Protein AF-A0A0Q7JTL4-F1 (afdb_monomer)

Nearest PDB structures (foldseek):
  8rxs-assembly1_B  TM=9.355E-01  e=7.775E-17  Legionella pneumophila
  8rxk-assembly1_E  TM=7.496E-01  e=8.642E-19  Legionella pneumophila
  8rxd-assembly1_C  TM=7.342E-01  e=1.829E-18  Legionella pneumophila
  8rxt-assembly1_F  TM=7.432E-01  e=2.500E-18  Legionella pneumophila
  8rxt-assembly1_B  TM=7.487E-01  e=9.288E-18  Legionella pneumophila

Structure (mmCIF, N/CA/C/O backbone):
data_AF-A0A0Q7JTL4-F1
#
_entry.id   AF-A0A0Q7JTL4-F1
#
loop_
_atom_site.group_PDB
_atom_site.id
_atom_site.type_symbol
_atom_site.label_atom_id
_atom_site.label_alt_id
_atom_site.label_comp_id
_atom_site.label_asym_id
_atom_site.label_entity_id
_atom_site.label_seq_id
_atom_site.pdbx_PDB_ins_code
_atom_site.Cartn_x
_atom_site.Cartn_y
_atom_site.Cartn_z
_atom_site.occupancy
_atom_site.B_iso_or_equiv
_atom_site.auth_seq_id
_atom_site.auth_comp_id
_atom_site.auth_asym_id
_atom_site.auth_atom_id
_atom_site.pdbx_PDB_model_num
ATOM 1 N N . MET A 1 1 ? -16.263 -4.116 13.360 1.00 87.75 1 MET A N 1
ATOM 2 C CA . MET A 1 1 ? -16.359 -3.300 12.129 1.00 87.75 1 MET A CA 1
ATOM 3 C C . MET A 1 1 ? -15.315 -3.844 11.186 1.00 87.75 1 MET A C 1
ATOM 5 O O . MET A 1 1 ? -14.193 -4.011 11.635 1.00 87.75 1 MET A O 1
ATOM 9 N N . TYR A 1 2 ? -15.682 -4.143 9.944 1.00 91.69 2 TYR A N 1
ATOM 10 C CA . TYR A 1 2 ? -14.798 -4.809 8.988 1.00 91.69 2 TYR A CA 1
ATOM 11 C C . TYR A 1 2 ? -14.548 -3.907 7.781 1.00 91.69 2 TYR A C 1
ATOM 13 O O . TYR A 1 2 ? -15.492 -3.321 7.248 1.00 91.69 2 TYR A O 1
ATOM 21 N N . GLY A 1 3 ? -13.295 -3.826 7.348 1.00 91.81 3 GLY A N 1
ATOM 22 C CA . GLY A 1 3 ? -12.885 -3.173 6.115 1.00 91.81 3 GLY A CA 1
ATOM 23 C C . GLY A 1 3 ? -11.857 -4.011 5.368 1.00 91.81 3 GLY A C 1
ATOM 24 O O . GLY A 1 3 ? -11.128 -4.808 5.959 1.00 91.81 3 GLY A O 1
ATOM 25 N N . LYS A 1 4 ? -11.803 -3.823 4.050 1.00 93.88 4 LYS A N 1
ATOM 26 C CA . LYS A 1 4 ? -10.869 -4.522 3.169 1.00 93.88 4 LYS A CA 1
ATOM 27 C C . LYS A 1 4 ? -10.273 -3.562 2.153 1.00 93.88 4 LYS A C 1
ATOM 29 O O . LYS A 1 4 ? -11.006 -2.784 1.545 1.00 93.88 4 LYS A O 1
ATOM 34 N N . VAL A 1 5 ? -8.964 -3.662 1.947 1.00 95.25 5 VAL A N 1
ATOM 35 C CA . VAL A 1 5 ? -8.226 -2.934 0.909 1.00 95.25 5 VAL A CA 1
ATOM 36 C C . VAL A 1 5 ? -7.224 -3.854 0.213 1.00 95.25 5 VAL A C 1
ATOM 38 O O . VAL A 1 5 ? -6.845 -4.895 0.749 1.00 95.25 5 VAL A O 1
ATOM 41 N N . MET A 1 6 ? -6.791 -3.472 -0.989 1.00 95.56 6 MET A N 1
ATOM 42 C CA . MET A 1 6 ? -5.792 -4.221 -1.755 1.00 95.56 6 MET A CA 1
ATOM 43 C C . MET A 1 6 ? -4.414 -3.581 -1.611 1.00 95.56 6 MET A C 1
ATOM 45 O O . MET A 1 6 ? -4.275 -2.362 -1.684 1.00 95.56 6 MET A O 1
ATOM 49 N N . SER A 1 7 ? -3.388 -4.409 -1.479 1.00 95.50 7 SER A N 1
ATOM 50 C CA . SER A 1 7 ? -1.976 -4.039 -1.553 1.00 95.50 7 SER A CA 1
ATOM 51 C C . SER A 1 7 ? -1.219 -5.080 -2.381 1.00 95.50 7 SER A C 1
ATOM 53 O O . SER A 1 7 ? -1.825 -5.974 -2.974 1.00 95.50 7 SER A O 1
ATOM 55 N N . ALA A 1 8 ? 0.100 -4.967 -2.470 1.00 94.12 8 ALA A N 1
ATOM 56 C CA . ALA A 1 8 ? 0.944 -5.971 -3.096 1.00 94.12 8 ALA A CA 1
ATOM 57 C C . ALA A 1 8 ? 2.340 -5.979 -2.470 1.00 94.12 8 ALA A C 1
ATOM 59 O O . ALA A 1 8 ? 2.759 -5.021 -1.819 1.00 94.12 8 ALA A O 1
ATOM 60 N N . CYS A 1 9 ? 3.061 -7.068 -2.698 1.00 91.19 9 CYS A N 1
ATOM 61 C CA . CYS A 1 9 ? 4.485 -7.177 -2.418 1.00 91.19 9 CYS A CA 1
ATOM 62 C C . CYS A 1 9 ? 5.218 -7.854 -3.569 1.00 91.19 9 CYS A C 1
ATOM 64 O O . CYS A 1 9 ? 4.610 -8.387 -4.499 1.00 91.19 9 CYS A O 1
ATOM 66 N N . LEU A 1 10 ? 6.543 -7.834 -3.485 1.00 88.38 10 LEU A N 1
ATOM 67 C CA . LEU A 1 10 ? 7.411 -8.548 -4.406 1.00 88.38 10 LEU A CA 1
ATOM 68 C C . LEU A 1 10 ? 7.728 -9.939 -3.875 1.00 88.38 10 LEU A C 1
ATOM 70 O O . LEU A 1 10 ? 8.075 -10.107 -2.708 1.00 88.38 10 LEU A O 1
ATOM 74 N N . GLN A 1 11 ? 7.683 -10.915 -4.769 1.00 84.75 11 GLN A N 1
ATOM 75 C CA . GLN A 1 11 ? 8.288 -12.220 -4.582 1.00 84.75 11 GLN A CA 1
ATOM 76 C C . GLN A 1 11 ? 9.332 -12.414 -5.683 1.00 84.75 11 GLN A C 1
ATOM 78 O O . GLN A 1 11 ? 9.011 -12.696 -6.839 1.00 84.75 11 GLN A O 1
ATOM 83 N N . GLY A 1 12 ? 10.602 -12.196 -5.338 1.00 83.44 12 GLY A N 1
ATOM 84 C CA . GLY A 1 12 ? 11.662 -12.078 -6.337 1.00 83.44 12 GLY A CA 1
ATOM 85 C C . GLY A 1 12 ? 11.410 -10.874 -7.249 1.00 83.44 12 GLY A C 1
ATOM 86 O O . GLY A 1 12 ? 11.454 -9.734 -6.794 1.00 83.44 12 GLY A O 1
ATOM 87 N N . ILE A 1 13 ? 11.137 -11.130 -8.531 1.00 81.50 13 ILE A N 1
ATOM 88 C CA . ILE A 1 13 ? 10.802 -10.094 -9.527 1.00 81.50 13 ILE A CA 1
ATOM 89 C C . ILE A 1 13 ? 9.297 -9.974 -9.797 1.00 81.50 13 ILE A C 1
ATOM 91 O O . ILE A 1 13 ? 8.865 -9.032 -10.466 1.00 81.50 13 ILE A O 1
ATOM 95 N N . GLU A 1 14 ? 8.499 -10.921 -9.303 1.00 86.44 14 GLU A N 1
ATOM 96 C CA . GLU A 1 14 ? 7.061 -10.964 -9.547 1.00 86.44 14 GLU A CA 1
ATOM 97 C C . GLU A 1 14 ? 6.299 -10.179 -8.480 1.00 86.44 14 GLU A C 1
ATOM 99 O O . GLU A 1 14 ? 6.644 -10.195 -7.299 1.00 86.44 14 GLU A O 1
ATOM 104 N N . GLY A 1 15 ? 5.243 -9.481 -8.900 1.00 90.75 15 GLY A N 1
ATOM 105 C CA . GLY A 1 15 ? 4.296 -8.858 -7.984 1.00 90.75 15 GLY A CA 1
ATOM 106 C C . GLY A 1 15 ? 3.238 -9.863 -7.533 1.00 90.75 15 GLY A C 1
ATOM 107 O O . GLY A 1 15 ? 2.675 -10.586 -8.352 1.00 90.75 15 GLY A O 1
ATOM 108 N N . GLN A 1 16 ? 2.930 -9.864 -6.243 1.00 91.75 16 GLN A N 1
ATOM 109 C CA . GLN A 1 16 ? 1.876 -10.661 -5.622 1.00 91.75 16 GLN A CA 1
ATOM 110 C C . GLN A 1 16 ? 0.897 -9.721 -4.924 1.00 91.75 16 GLN A C 1
ATOM 112 O O . GLN A 1 16 ? 1.303 -8.918 -4.084 1.00 91.75 16 GLN A O 1
ATOM 117 N N . THR A 1 17 ? -0.391 -9.790 -5.262 1.00 92.81 17 THR A N 1
ATOM 118 C CA . THR A 1 17 ? -1.410 -8.971 -4.594 1.00 92.81 17 THR A CA 1
ATOM 119 C C . THR A 1 17 ? -1.772 -9.540 -3.235 1.00 92.81 17 THR A C 1
ATOM 121 O O . THR A 1 17 ? -1.997 -10.741 -3.101 1.00 92.81 17 THR A O 1
ATOM 124 N N . ILE A 1 18 ? -1.899 -8.653 -2.260 1.00 94.06 18 ILE A N 1
ATOM 125 C CA . ILE A 1 18 ? -2.221 -8.954 -0.874 1.00 94.06 18 ILE A CA 1
ATOM 126 C C . ILE A 1 18 ? -3.547 -8.286 -0.525 1.00 94.06 18 ILE A C 1
ATOM 128 O O . ILE A 1 18 ? -3.715 -7.083 -0.733 1.00 94.06 18 ILE A O 1
ATOM 132 N N . GLU A 1 19 ? -4.481 -9.046 0.035 1.00 9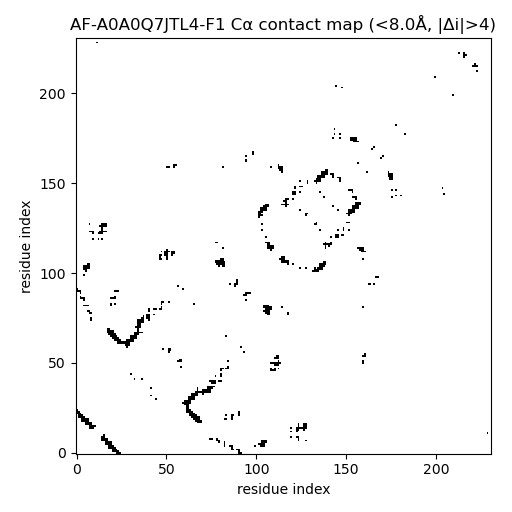4.56 19 GLU A N 1
ATOM 133 C CA . GLU A 1 19 ? -5.658 -8.462 0.674 1.00 94.56 19 GLU A CA 1
ATOM 134 C C . GLU A 1 19 ? -5.295 -8.066 2.106 1.00 94.56 19 GLU A C 1
ATOM 136 O O . GLU A 1 19 ? -4.792 -8.881 2.884 1.00 94.56 19 GLU A O 1
ATOM 141 N N . VAL A 1 20 ? -5.538 -6.801 2.444 1.00 95.19 20 VAL A N 1
ATOM 142 C CA . VAL A 1 20 ? -5.376 -6.270 3.796 1.00 95.19 20 VAL A CA 1
ATOM 143 C C . VAL A 1 20 ? -6.764 -6.095 4.386 1.00 95.19 20 VAL A C 1
ATOM 145 O O . VAL A 1 20 ? -7.522 -5.202 3.998 1.00 95.19 20 VAL A O 1
ATOM 148 N N . GLU A 1 21 ? -7.102 -6.967 5.323 1.00 95.62 21 GLU A N 1
ATOM 149 C CA . GLU A 1 21 ? -8.378 -6.937 6.025 1.00 95.62 21 GLU A CA 1
ATOM 150 C C . GLU A 1 21 ? -8.179 -6.343 7.412 1.00 95.62 21 GLU A C 1
ATOM 152 O O . GLU A 1 21 ? -7.234 -6.696 8.118 1.00 95.62 21 GLU A O 1
ATOM 157 N N . VAL A 1 22 ? -9.079 -5.454 7.813 1.00 96.31 22 VAL A N 1
ATOM 158 C CA . VAL A 1 22 ? -9.052 -4.801 9.117 1.00 96.31 22 VAL A CA 1
ATOM 159 C C . VAL A 1 22 ? -10.365 -5.088 9.825 1.00 96.31 22 VAL A C 1
ATOM 161 O O . VAL A 1 22 ? -11.433 -4.716 9.345 1.00 96.31 22 VAL A O 1
ATOM 164 N N . ASP A 1 23 ? -10.284 -5.731 10.985 1.00 96.38 23 ASP A N 1
ATOM 165 C CA . ASP A 1 23 ? -11.410 -5.903 11.898 1.00 96.38 23 ASP A CA 1
ATOM 166 C C . ASP A 1 23 ? -11.168 -5.116 13.187 1.00 96.38 23 ASP A C 1
ATOM 168 O O . ASP A 1 23 ? -10.144 -5.272 13.855 1.00 96.38 23 ASP A O 1
ATOM 172 N N . ILE A 1 24 ? -12.120 -4.257 13.537 1.00 95.44 24 ILE A N 1
ATOM 173 C CA . ILE A 1 24 ? -12.112 -3.462 14.765 1.00 95.44 24 ILE A CA 1
ATOM 174 C C . ILE A 1 24 ? -13.216 -3.979 15.681 1.00 95.44 24 ILE A C 1
ATOM 176 O O . ILE A 1 24 ? -14.401 -3.957 15.335 1.00 95.44 24 ILE A O 1
ATOM 180 N N . SER A 1 25 ? -12.817 -4.424 16.867 1.00 94.94 25 SER A N 1
ATOM 181 C CA . SER A 1 25 ? -13.677 -5.037 17.877 1.00 94.94 25 SER A CA 1
ATOM 182 C C . SER A 1 25 ? -13.499 -4.334 19.222 1.00 94.94 25 SER A C 1
ATOM 184 O O . SER A 1 25 ? -12.394 -3.924 19.574 1.00 94.94 25 SER A O 1
ATOM 186 N N . SER A 1 26 ? -14.580 -4.215 19.993 1.00 93.00 26 SER A N 1
ATOM 187 C CA . SER A 1 26 ? -14.529 -3.623 21.333 1.00 93.00 26 SER A CA 1
ATOM 188 C C . SER A 1 26 ? -13.583 -4.416 22.237 1.00 93.00 26 SER A C 1
ATOM 190 O O . SER A 1 26 ? -13.716 -5.638 22.355 1.00 93.00 26 SER A O 1
ATOM 192 N N . GLY A 1 27 ? -12.652 -3.739 22.902 1.00 91.19 27 GLY A N 1
ATOM 193 C CA . GLY A 1 27 ? -11.680 -4.379 23.784 1.00 91.19 27 GLY A CA 1
ATOM 194 C C . GLY A 1 27 ? -10.568 -3.426 24.205 1.00 91.19 27 GLY A C 1
ATOM 195 O O . GLY A 1 27 ? -10.606 -2.239 23.894 1.00 91.19 27 GLY A O 1
ATOM 196 N N . LEU A 1 28 ? -9.567 -3.948 24.917 1.00 91.25 28 LEU A N 1
ATOM 197 C CA . LEU A 1 28 ? -8.386 -3.154 25.253 1.00 91.25 28 LEU A CA 1
ATOM 198 C C . LEU A 1 28 ? -7.628 -2.754 23.971 1.00 91.25 28 LEU A C 1
ATOM 200 O O . LEU A 1 28 ? -7.506 -3.591 23.071 1.00 91.25 28 LEU A O 1
ATOM 204 N N . PRO A 1 29 ? -7.088 -1.520 23.895 1.00 91.69 29 PRO A N 1
ATOM 205 C CA . PRO A 1 29 ? -6.339 -1.051 22.735 1.00 91.69 29 PRO A CA 1
ATOM 206 C C . PRO A 1 29 ? -5.157 -1.968 22.412 1.00 91.69 29 PRO A C 1
ATOM 208 O O . PRO A 1 29 ? -4.163 -2.008 23.138 1.00 91.69 29 PRO A O 1
ATOM 211 N N . GLN A 1 30 ? -5.250 -2.687 21.298 1.00 92.62 30 GLN A N 1
ATOM 212 C CA . GLN A 1 30 ? -4.207 -3.593 20.820 1.00 92.62 30 GLN A CA 1
ATOM 213 C C . GLN A 1 30 ? -4.305 -3.728 19.301 1.00 92.62 30 GLN A C 1
ATOM 215 O O . GLN A 1 30 ? -5.408 -3.775 18.762 1.00 92.62 30 GLN A O 1
ATOM 220 N N . ILE A 1 31 ? -3.158 -3.824 18.623 1.00 93.44 31 ILE A N 1
ATOM 221 C CA . ILE A 1 31 ? -3.083 -4.279 17.231 1.00 93.44 31 ILE A CA 1
ATOM 222 C C . ILE A 1 31 ? -2.541 -5.703 17.192 1.00 93.44 31 ILE A C 1
ATOM 224 O O . ILE A 1 31 ? -1.490 -5.981 17.768 1.00 93.44 31 ILE A O 1
ATOM 228 N N . ASN A 1 32 ? -3.232 -6.570 16.457 1.00 93.38 32 ASN A N 1
ATOM 229 C CA . ASN A 1 32 ? -2.768 -7.905 16.109 1.00 93.38 32 ASN A CA 1
ATOM 230 C C . ASN A 1 32 ? -2.572 -7.992 14.594 1.00 93.38 32 ASN A C 1
ATOM 232 O O . ASN A 1 32 ? -3.512 -7.749 13.843 1.00 93.38 32 ASN A O 1
ATOM 236 N N . LEU A 1 33 ? -1.368 -8.361 14.154 1.00 92.56 33 LEU A N 1
ATOM 237 C CA . LEU A 1 33 ? -1.063 -8.634 12.748 1.00 92.56 33 LEU A CA 1
ATOM 238 C C . LEU A 1 33 ? -1.030 -10.145 12.493 1.00 92.56 33 LEU A C 1
ATOM 240 O O . LEU A 1 33 ? -0.336 -10.880 13.197 1.00 92.56 33 LEU A O 1
ATOM 244 N N . VAL A 1 34 ? -1.750 -10.596 11.467 1.00 90.56 34 VAL A N 1
ATOM 245 C CA . VAL A 1 34 ? -1.878 -12.005 11.061 1.00 90.56 34 VAL A CA 1
ATOM 246 C C . VAL A 1 34 ? -1.511 -12.146 9.577 1.00 90.56 34 VAL A C 1
ATOM 248 O O . VAL A 1 34 ? -1.639 -11.191 8.817 1.00 90.56 34 VAL A O 1
ATOM 251 N N . GLY A 1 35 ? -1.026 -13.322 9.158 1.00 85.56 35 GLY A N 1
ATOM 252 C CA . GLY A 1 35 ? -0.662 -13.588 7.755 1.00 85.56 35 GLY A CA 1
ATOM 253 C C . GLY A 1 35 ? 0.843 -13.619 7.466 1.00 85.56 35 GLY A C 1
ATOM 254 O O . GLY A 1 35 ? 1.259 -13.233 6.377 1.00 85.56 35 GLY A O 1
ATOM 255 N N . LEU A 1 36 ? 1.640 -14.070 8.445 1.00 84.75 36 LEU A N 1
ATOM 256 C CA . LEU A 1 36 ? 3.108 -14.183 8.395 1.00 84.75 36 LEU A CA 1
ATOM 257 C C . LEU A 1 36 ? 3.854 -12.871 8.047 1.00 84.75 36 LEU A C 1
ATOM 259 O O . LEU A 1 36 ? 4.680 -12.864 7.131 1.00 84.75 36 LEU A O 1
ATOM 263 N N . PRO A 1 37 ? 3.609 -11.770 8.788 1.00 86.06 37 PRO A N 1
ATOM 264 C CA . PRO A 1 37 ? 4.397 -10.550 8.648 1.00 86.06 37 PRO A CA 1
ATOM 265 C C . PRO A 1 37 ? 5.811 -10.735 9.216 1.00 86.06 37 PRO A C 1
ATOM 267 O O . PRO A 1 37 ? 5.985 -11.343 10.287 1.00 86.06 37 PRO A O 1
ATOM 270 N N . ASP A 1 38 ? 6.795 -10.160 8.529 1.00 89.06 38 ASP A N 1
ATOM 271 C CA . ASP A 1 38 ? 8.162 -10.007 9.025 1.00 89.06 38 ASP A CA 1
ATOM 272 C C . ASP A 1 38 ? 8.255 -8.998 10.195 1.00 89.06 38 ASP A C 1
ATOM 274 O O . ASP A 1 38 ? 7.255 -8.463 10.691 1.00 89.06 38 ASP A O 1
ATOM 278 N N . SER A 1 39 ? 9.470 -8.759 10.696 1.00 86.75 39 SER A N 1
ATOM 279 C CA . SER A 1 39 ? 9.698 -7.783 11.768 1.00 86.75 39 SER A CA 1
ATOM 280 C C . SER A 1 39 ? 9.428 -6.347 11.322 1.00 86.75 39 SER A C 1
ATOM 282 O O . SER A 1 39 ? 8.878 -5.577 12.107 1.00 86.75 39 SER A O 1
ATOM 284 N N . ALA A 1 40 ? 9.749 -5.996 10.073 1.00 85.75 40 ALA A N 1
ATOM 285 C CA . ALA A 1 40 ? 9.553 -4.649 9.554 1.00 85.75 40 ALA A CA 1
ATOM 286 C C . ALA A 1 40 ? 8.066 -4.267 9.567 1.00 85.75 40 ALA A C 1
ATOM 288 O O . ALA A 1 40 ? 7.713 -3.202 10.072 1.00 85.75 40 ALA A O 1
ATOM 289 N N . ILE A 1 41 ? 7.172 -5.151 9.118 1.00 87.38 41 ILE A N 1
ATOM 290 C CA . ILE A 1 41 ? 5.717 -4.937 9.150 1.00 87.38 41 ILE A CA 1
ATOM 291 C C . ILE A 1 41 ? 5.207 -4.835 10.592 1.00 87.38 41 ILE A C 1
ATOM 293 O O . ILE A 1 41 ? 4.350 -4.005 10.895 1.00 87.38 41 ILE A O 1
ATOM 297 N N . ARG A 1 42 ? 5.749 -5.634 11.521 1.00 87.56 42 ARG A N 1
ATOM 298 C CA . ARG A 1 42 ? 5.370 -5.540 12.943 1.00 87.56 42 ARG A CA 1
ATOM 299 C C . ARG A 1 42 ? 5.758 -4.199 13.557 1.00 87.56 42 ARG A C 1
ATOM 301 O O . ARG A 1 42 ? 4.960 -3.616 14.284 1.00 87.56 42 ARG A O 1
ATOM 308 N N . GLU A 1 43 ? 6.942 -3.689 13.240 1.00 85.62 43 GLU A N 1
ATOM 309 C CA . GLU A 1 43 ? 7.398 -2.363 13.677 1.00 85.62 43 GLU A CA 1
ATOM 310 C C . GLU A 1 43 ? 6.609 -1.230 13.005 1.00 85.62 43 GLU A C 1
ATOM 312 O O . GLU A 1 43 ? 6.399 -0.164 13.591 1.00 85.62 43 GLU A O 1
ATOM 317 N N . SER A 1 44 ? 6.101 -1.481 11.798 1.00 87.19 44 SER A N 1
ATOM 318 C CA . SER A 1 44 ? 5.297 -0.528 11.031 1.00 87.19 44 SER A CA 1
ATOM 319 C C . SER A 1 44 ? 3.997 -0.139 11.731 1.00 87.19 44 SER A C 1
ATOM 321 O O . SER A 1 44 ? 3.479 0.946 11.490 1.00 87.19 44 SER A O 1
ATOM 323 N N . VAL A 1 45 ? 3.492 -0.959 12.657 1.00 89.69 45 VAL A N 1
ATOM 324 C CA . VAL A 1 45 ? 2.292 -0.657 13.453 1.00 89.69 45 VAL A CA 1
ATOM 325 C C . VAL A 1 45 ? 2.410 0.676 14.184 1.00 89.69 45 VAL A C 1
ATOM 327 O O . VAL A 1 45 ? 1.478 1.483 14.161 1.00 89.69 45 VAL A O 1
ATOM 330 N N . GLU A 1 46 ? 3.558 0.937 14.806 1.00 90.44 46 GLU A N 1
ATOM 331 C CA . GLU A 1 46 ? 3.775 2.192 15.526 1.00 90.44 46 GLU A CA 1
ATOM 332 C C . GLU A 1 46 ? 3.944 3.373 14.561 1.00 90.44 46 GLU A C 1
ATOM 334 O O . GLU A 1 46 ? 3.501 4.487 14.865 1.00 90.44 46 GLU A O 1
ATOM 339 N N . ARG A 1 47 ? 4.478 3.133 13.352 1.00 92.62 47 ARG A N 1
ATOM 340 C CA . ARG A 1 47 ? 4.520 4.148 12.288 1.00 92.62 47 ARG A CA 1
ATOM 341 C C . ARG A 1 47 ? 3.134 4.499 11.767 1.00 92.62 47 ARG A C 1
ATOM 343 O O . ARG A 1 47 ? 2.801 5.680 11.676 1.00 92.62 47 ARG A O 1
ATOM 350 N N . VAL A 1 48 ? 2.295 3.502 11.507 1.00 95.06 48 VAL A N 1
ATOM 351 C CA . VAL A 1 48 ? 0.898 3.686 11.092 1.00 95.06 48 VAL A CA 1
ATOM 352 C C . VAL A 1 48 ? 0.106 4.420 12.174 1.00 95.06 48 VAL A C 1
ATOM 354 O O . VAL A 1 48 ? -0.593 5.390 11.892 1.00 95.06 48 VAL A O 1
ATOM 357 N N . ARG A 1 49 ? 0.256 4.025 13.443 1.00 95.00 49 ARG A N 1
ATOM 358 C CA . ARG A 1 49 ? -0.404 4.707 14.563 1.00 95.00 49 ARG A CA 1
ATOM 359 C C . ARG A 1 49 ? 0.000 6.180 14.647 1.00 95.00 49 ARG A C 1
ATOM 361 O O . ARG A 1 49 ? -0.862 7.041 14.828 1.00 95.00 49 ARG A O 1
ATOM 368 N N . SER A 1 50 ? 1.298 6.460 14.543 1.00 95.31 50 SER A N 1
ATOM 369 C CA . SER A 1 50 ? 1.842 7.816 14.659 1.00 95.31 50 SER A CA 1
ATOM 370 C C . SER A 1 50 ? 1.446 8.694 13.474 1.00 95.31 50 SER A C 1
ATOM 372 O O . SER A 1 50 ? 0.972 9.806 13.685 1.00 95.31 50 SER A O 1
ATOM 374 N N . SER A 1 51 ? 1.548 8.174 12.249 1.00 95.69 51 SER A N 1
ATOM 375 C CA . SER A 1 51 ? 1.158 8.886 11.025 1.00 95.69 51 SER A CA 1
ATOM 376 C C . SER A 1 51 ? -0.322 9.254 11.015 1.00 95.69 51 SER A C 1
ATOM 378 O O . SER A 1 51 ? -0.647 10.416 10.794 1.00 95.69 51 SER A O 1
ATOM 380 N N . ILE A 1 52 ? -1.225 8.323 11.352 1.00 95.81 52 ILE A N 1
ATOM 381 C CA . ILE A 1 52 ? -2.668 8.601 11.461 1.00 95.81 52 ILE A CA 1
ATOM 382 C C . ILE A 1 52 ? -2.916 9.789 12.400 1.00 95.81 52 ILE A C 1
ATOM 384 O O . ILE A 1 52 ? -3.605 10.743 12.030 1.00 95.81 52 ILE A O 1
ATOM 388 N N . LYS A 1 53 ? -2.318 9.765 13.598 1.00 95.62 53 LYS A N 1
ATOM 389 C CA . LYS A 1 53 ? -2.477 10.842 14.586 1.00 95.62 53 LYS A CA 1
ATOM 390 C C . LYS A 1 53 ? -1.886 12.167 14.102 1.00 95.62 53 LYS A C 1
ATOM 392 O O . LYS A 1 53 ? -2.543 13.198 14.219 1.00 95.62 53 LYS A O 1
ATOM 397 N N . ASN A 1 54 ? -0.678 12.144 13.545 1.00 95.94 54 ASN A N 1
ATOM 398 C CA . ASN A 1 54 ? 0.042 13.347 13.124 1.00 95.94 54 ASN A CA 1
ATOM 399 C C . ASN A 1 54 ? -0.575 14.004 11.884 1.00 95.94 54 ASN A C 1
ATOM 401 O O . ASN A 1 54 ? -0.560 15.226 11.766 1.00 95.94 54 ASN A O 1
ATOM 405 N N . CYS A 1 55 ? -1.225 13.226 11.019 1.00 93.88 55 CYS A N 1
ATOM 406 C CA . CYS A 1 55 ? -2.041 13.753 9.928 1.00 93.88 55 CYS A CA 1
ATOM 407 C C . CYS A 1 55 ? -3.391 14.299 10.407 1.00 93.88 55 CYS A C 1
ATOM 409 O O . CYS A 1 55 ? -4.154 14.825 9.599 1.00 93.88 55 CYS A O 1
ATOM 411 N N . GLY A 1 56 ? -3.704 14.202 11.703 1.00 92.50 56 GLY A N 1
ATOM 412 C CA . GLY A 1 56 ? -4.920 14.709 12.332 1.00 92.50 56 GLY A CA 1
ATOM 413 C C . GLY A 1 56 ? -6.153 13.837 12.098 1.00 92.50 56 GLY A C 1
ATOM 414 O O . GLY A 1 56 ? -7.256 14.379 12.039 1.00 92.50 56 GLY A O 1
ATOM 415 N N . TYR A 1 57 ? -5.970 12.534 11.891 1.00 95.31 57 TYR A N 1
ATOM 416 C CA . TYR A 1 57 ? -7.038 11.542 11.992 1.00 95.31 57 TYR A CA 1
ATOM 417 C C . TYR A 1 57 ? -7.101 10.977 13.413 1.00 95.31 57 TYR A C 1
ATOM 419 O O . TYR A 1 57 ? -6.163 11.095 14.205 1.00 95.31 57 TYR A O 1
ATOM 427 N N . THR A 1 58 ? -8.207 10.318 13.735 1.00 94.12 58 THR A N 1
ATOM 428 C CA . THR A 1 58 ? -8.387 9.645 15.021 1.00 94.12 58 THR A CA 1
ATOM 429 C C . THR A 1 58 ? -7.963 8.189 14.908 1.00 94.12 58 THR A C 1
ATOM 431 O O . THR A 1 58 ? -8.537 7.417 14.146 1.00 94.12 58 THR A O 1
ATOM 434 N N . PHE A 1 59 ? -6.967 7.784 15.689 1.00 94.50 59 PHE A N 1
ATOM 435 C CA . PHE A 1 59 ? -6.616 6.372 15.801 1.00 94.50 59 PHE A CA 1
ATOM 436 C C . PHE A 1 59 ? -7.559 5.680 16.806 1.00 94.50 59 PHE A C 1
ATOM 438 O O . PHE A 1 59 ? -7.638 6.151 17.945 1.00 94.50 59 PHE A O 1
ATOM 445 N N . PRO A 1 60 ? -8.259 4.590 16.437 1.00 93.06 60 PRO A N 1
ATOM 446 C CA . PRO A 1 60 ? -9.244 3.952 17.310 1.00 93.06 60 PRO A CA 1
ATOM 447 C C . PRO A 1 60 ? -8.592 3.325 18.551 1.00 93.06 60 PRO A C 1
ATOM 449 O O . PRO A 1 60 ? -7.524 2.715 18.481 1.00 93.06 60 PRO A O 1
ATOM 452 N N . MET A 1 61 ? -9.255 3.468 19.700 1.00 92.50 61 MET A N 1
ATOM 453 C CA . MET A 1 61 ? -8.816 2.929 20.996 1.00 92.50 61 MET A CA 1
ATOM 454 C C . MET A 1 61 ? -9.490 1.581 21.294 1.00 92.50 61 MET A C 1
ATOM 456 O O . MET A 1 61 ? -9.929 1.330 22.410 1.00 92.50 61 MET A O 1
ATOM 460 N N . ASP A 1 62 ? -9.557 0.730 20.276 1.00 93.94 62 ASP A N 1
ATOM 461 C CA . ASP A 1 62 ? -10.205 -0.582 20.290 1.00 93.94 62 ASP A CA 1
ATOM 462 C C . ASP A 1 62 ? -9.194 -1.689 19.958 1.00 93.94 62 ASP A C 1
ATOM 464 O O . ASP A 1 62 ? -8.025 -1.427 19.646 1.00 93.94 62 ASP A O 1
ATOM 468 N N . ARG A 1 63 ? -9.641 -2.947 20.000 1.00 94.88 63 ARG A N 1
ATOM 469 C CA . ARG A 1 63 ? -8.842 -4.077 19.527 1.00 94.88 63 ARG A CA 1
ATOM 470 C C . ARG A 1 63 ? -8.950 -4.179 18.008 1.00 94.88 63 ARG A C 1
ATOM 472 O O . ARG A 1 63 ? -10.022 -4.466 17.474 1.00 94.88 63 ARG A O 1
ATOM 479 N N . ILE A 1 64 ? -7.825 -4.005 17.328 1.00 96.38 64 ILE A N 1
ATOM 480 C CA . ILE A 1 64 ? -7.705 -4.015 15.870 1.00 96.38 64 ILE A CA 1
ATOM 481 C C . ILE A 1 64 ? -6.972 -5.291 15.450 1.00 96.38 64 ILE A C 1
ATOM 483 O O . ILE A 1 64 ? -5.880 -5.583 15.940 1.00 96.38 64 ILE A O 1
ATOM 487 N N . THR A 1 65 ? -7.548 -6.041 14.521 1.00 95.69 65 THR A N 1
ATOM 488 C CA . THR A 1 65 ? -6.897 -7.182 13.873 1.00 95.69 65 THR A CA 1
ATOM 489 C C . THR A 1 65 ? -6.679 -6.846 12.410 1.00 95.69 65 THR A C 1
ATOM 491 O O . THR A 1 65 ? -7.625 -6.488 11.717 1.00 95.69 65 THR A O 1
ATOM 494 N N . VAL A 1 66 ? -5.438 -6.956 11.953 1.00 95.94 66 VAL A N 1
ATOM 495 C CA . VAL A 1 66 ? -5.047 -6.739 10.563 1.00 95.94 66 VAL A CA 1
ATOM 496 C C . VAL A 1 66 ? -4.572 -8.070 9.995 1.00 95.94 66 VAL A C 1
ATOM 498 O O . VAL A 1 66 ? -3.584 -8.634 10.469 1.00 95.94 66 VAL A O 1
ATOM 501 N N . ASN A 1 67 ? -5.286 -8.588 9.003 1.00 95.31 67 ASN A N 1
ATOM 502 C CA . ASN A 1 67 ? -4.958 -9.836 8.324 1.00 95.31 67 ASN A CA 1
ATOM 503 C C . ASN A 1 67 ? -4.381 -9.544 6.933 1.00 95.31 67 ASN A C 1
ATOM 505 O O . ASN A 1 67 ? -4.971 -8.787 6.167 1.00 95.31 67 ASN A O 1
ATOM 509 N N . LEU A 1 68 ? -3.231 -10.145 6.622 1.00 93.69 68 LEU A N 1
ATOM 510 C CA . LEU A 1 68 ? -2.547 -10.037 5.333 1.00 93.69 68 LEU A CA 1
ATOM 511 C C . LEU A 1 68 ? -2.685 -11.362 4.567 1.00 93.69 68 LEU A C 1
ATOM 513 O O . LEU A 1 68 ? -1.910 -12.301 4.782 1.00 93.69 68 LEU A O 1
ATOM 517 N N . ALA A 1 69 ? -3.665 -11.449 3.670 1.00 91.12 69 ALA A N 1
ATOM 518 C CA . ALA A 1 69 ? -3.930 -12.645 2.869 1.00 91.12 69 ALA A CA 1
ATOM 519 C C . ALA A 1 69 ? -3.249 -12.561 1.488 1.00 91.12 69 ALA A C 1
ATOM 521 O O . ALA A 1 69 ? -3.201 -11.477 0.911 1.00 91.12 69 ALA A O 1
ATOM 522 N N . PRO A 1 70 ? -2.722 -13.672 0.939 1.00 88.31 70 PRO A N 1
ATOM 523 C CA . PRO A 1 70 ? -2.889 -15.060 1.390 1.00 88.31 70 PRO A CA 1
ATOM 524 C C . PRO A 1 70 ? -1.817 -15.487 2.412 1.00 88.31 70 PRO A C 1
ATOM 526 O O . PRO A 1 70 ? -0.661 -15.108 2.288 1.00 88.31 70 PRO A O 1
ATOM 529 N N . ALA A 1 71 ? -2.181 -16.221 3.469 1.00 79.38 71 ALA A N 1
ATOM 530 C CA . ALA A 1 71 ? -1.323 -16.442 4.651 1.00 79.38 71 ALA A CA 1
ATOM 531 C C . ALA A 1 71 ? -0.099 -17.361 4.437 1.00 79.38 71 ALA A C 1
ATOM 533 O O . ALA A 1 71 ? 0.737 -17.469 5.330 1.00 79.38 71 ALA A O 1
ATOM 534 N N . ASP A 1 72 ? -0.003 -18.025 3.290 1.00 78.75 72 ASP A N 1
ATOM 535 C CA . ASP A 1 72 ? 1.090 -18.907 2.868 1.00 78.75 72 ASP A CA 1
ATOM 536 C C . ASP A 1 72 ? 2.313 -18.143 2.340 1.00 78.75 72 ASP A C 1
ATOM 538 O O . ASP A 1 72 ? 3.436 -18.647 2.396 1.00 78.75 72 ASP A O 1
ATOM 542 N N . LEU A 1 73 ? 2.113 -16.906 1.887 1.00 78.56 73 LEU A N 1
ATOM 543 C CA . LEU A 1 73 ? 3.188 -16.027 1.450 1.00 78.56 73 LEU A CA 1
ATOM 544 C C . LEU A 1 73 ? 3.765 -15.242 2.635 1.00 78.56 73 LEU A C 1
ATOM 546 O O . LEU A 1 73 ? 3.020 -14.614 3.392 1.00 78.56 73 LEU A O 1
ATOM 550 N N . ARG A 1 74 ? 5.096 -15.217 2.764 1.00 77.62 74 ARG A N 1
ATOM 551 C CA . ARG A 1 74 ? 5.787 -14.274 3.654 1.00 77.62 74 ARG A CA 1
ATOM 552 C C . ARG A 1 74 ? 5.701 -12.866 3.076 1.00 77.62 74 ARG A C 1
ATOM 554 O O . ARG A 1 74 ? 6.002 -12.670 1.903 1.00 77.62 74 ARG A O 1
ATOM 561 N N . LYS A 1 75 ? 5.277 -11.901 3.896 1.00 83.50 75 LYS A N 1
ATOM 562 C CA . LYS A 1 75 ? 5.236 -10.484 3.509 1.00 83.50 75 LYS A CA 1
ATOM 563 C C . LYS A 1 75 ? 6.450 -9.820 4.124 1.00 83.50 75 LYS A C 1
ATOM 565 O O . LYS A 1 75 ? 6.599 -9.841 5.346 1.00 83.50 75 LYS A O 1
ATOM 570 N N . GLU A 1 76 ? 7.290 -9.265 3.266 1.00 78.56 76 GLU A N 1
ATOM 571 C CA . GLU A 1 76 ? 8.530 -8.608 3.656 1.00 78.56 76 GLU A CA 1
ATOM 572 C C . GLU A 1 76 ? 8.488 -7.123 3.293 1.00 78.56 76 GLU A C 1
ATOM 574 O O . GLU A 1 76 ? 7.949 -6.740 2.250 1.00 78.56 76 GLU A O 1
ATOM 579 N N . GLY A 1 77 ? 9.080 -6.295 4.154 1.00 77.25 77 GLY A N 1
ATOM 580 C CA . GLY A 1 77 ? 9.245 -4.861 3.925 1.00 77.25 77 GLY A CA 1
ATOM 581 C C . GLY A 1 77 ? 8.100 -3.974 4.425 1.00 77.25 77 GLY A C 1
ATOM 582 O O . GLY A 1 77 ? 7.141 -4.409 5.049 1.00 77.25 77 GLY A O 1
ATOM 583 N N . SER A 1 78 ? 8.228 -2.675 4.166 1.00 76.00 78 SER A N 1
ATOM 584 C CA . SER A 1 78 ? 7.384 -1.593 4.701 1.00 76.00 78 SER A CA 1
ATOM 585 C C . SER A 1 78 ? 6.314 -1.088 3.721 1.00 76.00 78 SER A C 1
ATOM 587 O O . SER A 1 78 ? 5.681 -0.061 3.955 1.00 76.00 78 SER A O 1
ATOM 589 N N . SER A 1 79 ? 6.085 -1.788 2.606 1.00 84.56 79 SER A N 1
ATOM 590 C CA . SER A 1 79 ? 5.171 -1.341 1.540 1.00 84.56 79 SER A CA 1
ATOM 591 C C . SER A 1 79 ? 3.689 -1.352 1.921 1.00 84.56 79 SER A C 1
ATOM 593 O O . SER A 1 79 ? 2.861 -0.830 1.170 1.00 84.56 79 SER A O 1
ATOM 595 N N . PHE A 1 80 ? 3.358 -1.948 3.068 1.00 91.88 80 PHE A N 1
ATOM 596 C CA . PHE A 1 80 ? 1.994 -2.133 3.553 1.00 91.88 80 PHE A CA 1
ATOM 597 C C . PHE A 1 80 ? 1.502 -1.000 4.452 1.00 91.88 80 PHE A C 1
ATOM 599 O O . PHE A 1 80 ? 0.308 -0.963 4.743 1.00 91.88 80 PHE A O 1
ATOM 606 N N . ASP A 1 81 ? 2.373 -0.086 4.891 1.00 94.62 81 ASP A N 1
ATOM 607 C CA . ASP A 1 81 ? 2.017 0.955 5.861 1.00 94.62 81 ASP A CA 1
ATOM 608 C C . ASP A 1 81 ? 0.803 1.762 5.385 1.00 94.62 81 ASP A C 1
ATOM 610 O O . ASP A 1 81 ? -0.166 1.929 6.131 1.00 94.62 81 ASP A O 1
ATOM 614 N N . LEU A 1 82 ? 0.819 2.197 4.119 1.00 95.31 82 LEU A N 1
ATOM 615 C CA . LEU A 1 82 ? -0.292 2.928 3.516 1.00 95.31 82 LEU A CA 1
ATOM 616 C C . LEU A 1 82 ? -1.582 2.098 3.503 1.00 95.31 82 LEU A C 1
ATOM 618 O O . LEU A 1 82 ? -2.637 2.593 3.897 1.00 95.31 82 LEU A O 1
ATOM 622 N N . ALA A 1 83 ? -1.510 0.838 3.072 1.00 95.38 83 ALA A N 1
ATOM 623 C CA . ALA A 1 83 ? -2.677 -0.035 2.991 1.00 95.38 83 ALA A CA 1
ATOM 624 C C . ALA A 1 83 ? -3.287 -0.293 4.378 1.00 95.38 83 ALA A C 1
ATOM 626 O O . ALA A 1 83 ? -4.501 -0.210 4.545 1.00 95.38 83 ALA A O 1
ATOM 627 N N . ILE A 1 84 ? -2.458 -0.534 5.396 1.00 95.62 84 ILE A N 1
ATOM 628 C CA . ILE A 1 84 ? -2.920 -0.727 6.776 1.00 95.62 84 ILE A CA 1
ATOM 629 C C . ILE A 1 84 ? -3.572 0.558 7.301 1.00 95.62 84 ILE A C 1
ATOM 631 O O . ILE A 1 84 ? -4.663 0.502 7.873 1.00 95.62 84 ILE A O 1
ATOM 635 N N . ALA A 1 85 ? -2.944 1.718 7.083 1.00 95.75 85 ALA A N 1
ATOM 636 C CA . ALA A 1 85 ? -3.492 2.999 7.515 1.00 95.75 85 ALA A CA 1
ATOM 637 C C . ALA A 1 85 ? -4.860 3.273 6.875 1.00 95.75 85 ALA A C 1
ATOM 639 O O . ALA A 1 85 ? -5.824 3.573 7.581 1.00 95.75 85 ALA A O 1
ATOM 640 N N . ILE A 1 86 ? -4.972 3.100 5.557 1.00 94.94 86 ILE A N 1
ATOM 641 C CA . ILE A 1 86 ? -6.226 3.303 4.826 1.00 94.94 86 ILE A CA 1
ATOM 642 C C . ILE A 1 86 ? -7.283 2.275 5.227 1.00 94.94 86 ILE A C 1
ATOM 644 O O . ILE A 1 86 ? -8.437 2.647 5.426 1.00 94.94 86 ILE A O 1
ATOM 648 N N . GLY A 1 87 ? -6.902 1.015 5.448 1.00 95.25 87 GLY A N 1
ATOM 649 C CA . GLY A 1 87 ? -7.801 -0.008 5.977 1.00 95.25 87 GLY A CA 1
ATOM 650 C C . GLY A 1 87 ? -8.419 0.401 7.319 1.00 95.25 87 GLY A C 1
ATOM 651 O O . GLY A 1 87 ? -9.632 0.289 7.498 1.00 95.25 87 GLY A O 1
ATOM 652 N N . ILE A 1 88 ? -7.625 0.959 8.240 1.00 95.50 88 ILE A N 1
ATOM 653 C CA . ILE A 1 88 ? -8.118 1.480 9.528 1.00 95.50 88 ILE A CA 1
ATOM 654 C C . ILE A 1 88 ? -9.038 2.693 9.322 1.00 95.50 88 ILE A C 1
ATOM 656 O O . ILE A 1 88 ? -10.114 2.765 9.923 1.00 95.50 88 ILE A O 1
ATOM 660 N N . LEU A 1 89 ? -8.646 3.648 8.474 1.00 94.50 89 LEU A N 1
ATOM 661 C CA . LEU A 1 89 ? -9.420 4.872 8.234 1.00 94.50 89 LEU A CA 1
ATOM 662 C C . LEU A 1 89 ? -10.771 4.592 7.560 1.00 94.50 89 LEU A C 1
ATOM 664 O O . LEU A 1 89 ? -11.777 5.186 7.945 1.00 94.50 89 LEU A O 1
ATOM 668 N N . ILE A 1 90 ? -10.818 3.647 6.618 1.00 93.25 90 IL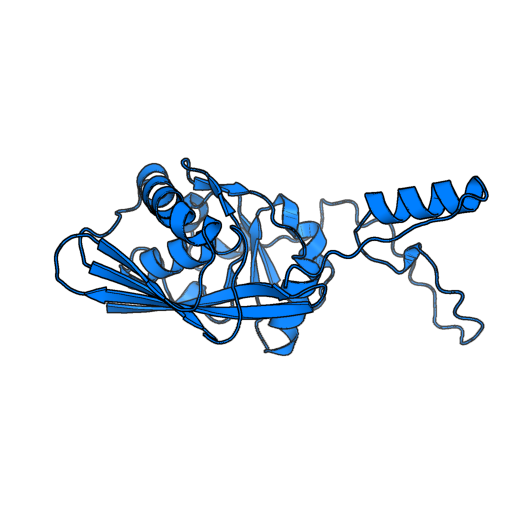E A N 1
ATOM 669 C CA . ILE A 1 90 ? -12.061 3.185 5.988 1.00 93.25 90 ILE A CA 1
ATOM 670 C C . ILE A 1 90 ? -12.938 2.460 7.011 1.00 93.25 90 ILE A C 1
ATOM 672 O O . ILE A 1 90 ? -14.123 2.761 7.131 1.00 93.25 90 ILE A O 1
ATOM 676 N N . THR A 1 91 ? -12.360 1.548 7.800 1.00 94.38 91 THR A N 1
ATOM 677 C CA . THR A 1 91 ? -13.120 0.764 8.794 1.00 94.38 91 THR A CA 1
ATOM 678 C C . THR A 1 91 ? -13.716 1.643 9.897 1.00 94.38 91 THR A C 1
ATOM 680 O O . THR A 1 91 ? -14.785 1.340 10.421 1.00 94.38 91 THR A O 1
ATOM 683 N N . THR A 1 92 ? -13.050 2.753 10.234 1.00 93.62 92 THR A N 1
ATOM 684 C CA . THR A 1 92 ? -13.546 3.762 11.188 1.00 93.62 92 THR A CA 1
ATOM 685 C C . THR A 1 92 ? -14.447 4.826 10.551 1.00 93.62 92 THR A C 1
ATOM 687 O O . THR A 1 92 ? -14.929 5.708 11.259 1.00 93.62 92 THR A O 1
ATOM 690 N N . GLY A 1 93 ? -14.686 4.768 9.236 1.00 90.50 93 GLY A N 1
ATOM 691 C CA . GLY A 1 93 ? -15.540 5.713 8.511 1.00 90.50 93 GLY A CA 1
ATOM 692 C C . GLY A 1 93 ? -14.952 7.119 8.349 1.00 90.50 93 GLY A C 1
ATOM 693 O O . GLY A 1 93 ? -15.681 8.048 8.015 1.00 90.50 93 GLY A O 1
ATOM 694 N N . GLN A 1 94 ? -13.649 7.298 8.583 1.00 91.44 94 GLN A N 1
ATOM 695 C CA . GLN A 1 94 ? -12.961 8.583 8.407 1.00 91.44 94 GLN A CA 1
ATOM 696 C C . GLN A 1 94 ? -12.620 8.879 6.944 1.00 91.44 94 GLN A C 1
ATOM 698 O O . GLN A 1 94 ? -12.363 10.027 6.592 1.00 91.44 94 GLN A O 1
ATOM 703 N N . VAL A 1 95 ? -12.607 7.842 6.106 1.00 88.44 95 VAL A N 1
ATOM 704 C CA . VAL A 1 95 ? -12.303 7.901 4.675 1.00 88.44 95 VAL A CA 1
ATOM 705 C C . VAL A 1 95 ? -13.371 7.090 3.917 1.00 88.44 95 VAL A C 1
ATOM 707 O O . VAL A 1 95 ? -13.715 5.990 4.358 1.00 88.44 95 VAL A O 1
ATOM 710 N N . PRO A 1 96 ? -13.933 7.602 2.803 1.00 82.94 96 PRO A N 1
ATOM 711 C CA . PRO A 1 96 ? -15.059 6.961 2.121 1.00 82.94 96 PRO A CA 1
ATOM 712 C C . PRO A 1 96 ? -14.637 5.690 1.373 1.00 82.94 96 PRO A C 1
ATOM 714 O O . PRO A 1 96 ? -13.874 5.764 0.415 1.00 82.94 96 PRO A O 1
ATOM 717 N N . MET A 1 97 ? -15.187 4.532 1.750 1.00 80.00 97 MET A N 1
ATOM 718 C CA . MET A 1 97 ? -14.858 3.229 1.145 1.00 80.00 97 MET A CA 1
ATOM 719 C C . MET A 1 97 ? -15.066 3.192 -0.377 1.00 80.00 97 MET A C 1
ATOM 721 O O . MET A 1 97 ? -14.208 2.698 -1.108 1.00 80.00 97 MET A O 1
ATOM 725 N N . ASP A 1 98 ? -16.177 3.756 -0.857 1.00 79.50 98 ASP A N 1
ATOM 726 C CA . ASP A 1 98 ? -16.588 3.684 -2.266 1.00 79.50 98 ASP A CA 1
ATOM 727 C C . ASP A 1 98 ? -15.580 4.338 -3.219 1.00 79.50 98 ASP A C 1
ATOM 729 O O . ASP A 1 98 ? -15.438 3.927 -4.369 1.00 79.50 98 ASP A O 1
ATOM 733 N N . SER A 1 99 ? -14.833 5.333 -2.729 1.00 75.44 99 SER A N 1
ATOM 734 C CA . SER A 1 99 ? -13.807 6.037 -3.506 1.00 75.44 99 SER A CA 1
ATOM 735 C C . SER A 1 99 ? -12.580 5.180 -3.823 1.00 75.44 99 SER A C 1
ATOM 737 O O . SER A 1 99 ? -11.809 5.534 -4.716 1.00 75.44 99 SER A O 1
ATOM 739 N N . PHE A 1 100 ? -12.395 4.074 -3.102 1.00 81.44 100 PHE A N 1
ATOM 740 C CA . PHE A 1 100 ? -11.192 3.243 -3.160 1.00 81.44 100 PHE A CA 1
ATOM 741 C C . PHE A 1 100 ? -11.469 1.812 -3.620 1.00 81.44 100 PHE A C 1
ATOM 743 O O . PHE A 1 100 ? -10.573 0.963 -3.613 1.00 81.44 100 PHE A O 1
ATOM 750 N N . LEU A 1 101 ? -12.693 1.540 -4.078 1.00 80.56 101 LEU A N 1
ATOM 751 C CA . LEU A 1 101 ? -13.009 0.294 -4.764 1.00 80.56 101 LEU A CA 1
ATOM 752 C C . LEU A 1 101 ? -12.071 0.121 -5.969 1.00 80.56 101 LEU A C 1
ATOM 754 O O . LEU A 1 101 ? -11.803 1.065 -6.710 1.00 80.56 101 LEU A O 1
ATOM 758 N N . HIS A 1 102 ? -11.541 -1.090 -6.148 1.00 88.00 102 HIS A N 1
ATOM 759 C CA . HIS A 1 102 ? -10.578 -1.415 -7.211 1.00 88.00 102 HIS A CA 1
ATOM 760 C C . HIS A 1 102 ? -9.298 -0.557 -7.211 1.00 88.00 102 HIS A C 1
ATOM 762 O O . HIS A 1 102 ? -8.723 -0.314 -8.276 1.00 88.00 102 HIS A O 1
ATOM 768 N N . THR A 1 103 ? -8.847 -0.129 -6.026 1.00 93.56 103 THR A N 1
ATOM 769 C CA . THR A 1 103 ? -7.587 0.601 -5.831 1.00 93.56 103 THR A CA 1
ATOM 770 C C . THR A 1 103 ? -6.558 -0.262 -5.101 1.00 93.56 103 THR A C 1
ATOM 772 O O . THR A 1 103 ? -6.854 -0.837 -4.054 1.00 93.56 103 THR A O 1
ATOM 775 N N . LEU A 1 104 ? -5.345 -0.335 -5.647 1.00 95.44 104 LEU A N 1
ATOM 776 C CA . LEU A 1 104 ? -4.169 -0.902 -4.989 1.00 95.44 104 LEU A CA 1
ATOM 777 C C . LEU A 1 104 ? -3.454 0.183 -4.179 1.00 95.44 104 LEU A C 1
ATOM 779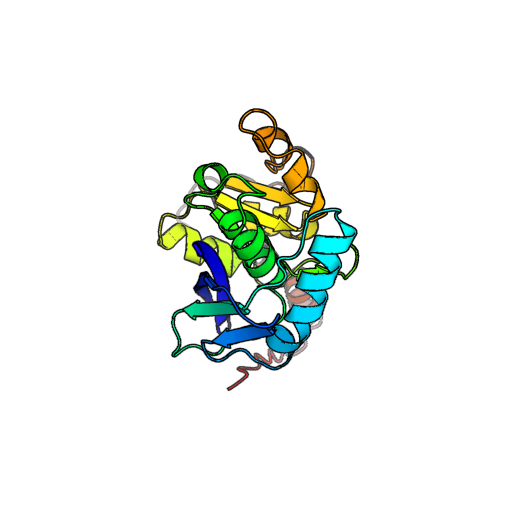 O O . LEU A 1 104 ? -3.091 1.206 -4.748 1.00 95.44 104 LEU A O 1
ATOM 783 N N . PHE A 1 105 ? -3.196 -0.045 -2.896 1.00 96.19 105 PHE A N 1
ATOM 784 C CA . PHE A 1 105 ? -2.427 0.865 -2.047 1.00 96.19 105 PHE A CA 1
ATOM 785 C C . PHE A 1 105 ? -1.017 0.343 -1.822 1.00 96.19 105 PHE A C 1
ATOM 787 O O . PHE A 1 105 ? -0.825 -0.767 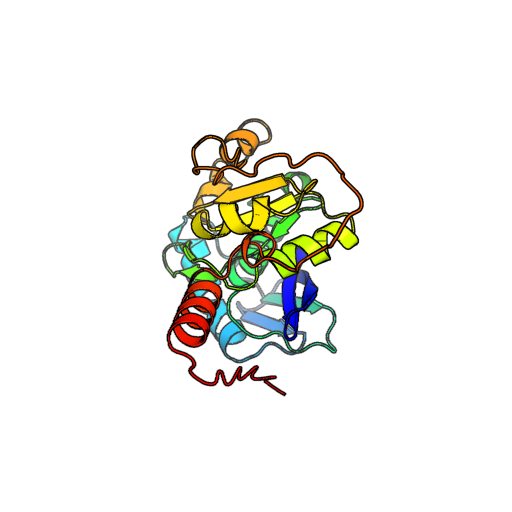-1.317 1.00 96.19 105 PHE A O 1
ATOM 794 N N . LEU A 1 106 ? -0.040 1.170 -2.172 1.00 95.69 106 LEU A N 1
ATOM 795 C CA . LEU A 1 106 ? 1.380 0.879 -2.056 1.00 95.69 106 LEU A CA 1
ATOM 796 C C . LEU A 1 106 ? 2.081 2.051 -1.380 1.00 95.69 106 LEU A C 1
ATOM 798 O O . LEU A 1 106 ? 1.884 3.185 -1.793 1.00 95.69 106 LEU A O 1
ATOM 802 N N . GLY A 1 107 ? 2.924 1.806 -0.381 1.00 94.50 107 GLY A N 1
ATOM 803 C CA . GLY A 1 107 ? 3.802 2.847 0.151 1.00 94.50 107 GLY A CA 1
ATOM 804 C C . GLY A 1 107 ? 4.163 2.658 1.615 1.00 94.50 107 GLY A C 1
ATOM 805 O O . GLY A 1 107 ? 3.380 2.120 2.398 1.00 94.50 107 GLY A O 1
ATOM 806 N N . GLU A 1 108 ? 5.345 3.151 1.974 1.00 94.38 108 GLU A N 1
ATOM 807 C CA . GLU A 1 108 ? 5.789 3.256 3.363 1.00 94.38 108 GLU A CA 1
ATOM 808 C C . GLU A 1 108 ? 5.360 4.607 3.950 1.00 94.38 108 GLU A C 1
ATOM 810 O O . GLU A 1 108 ? 5.414 5.633 3.266 1.00 94.38 108 GLU A O 1
ATOM 815 N N . LEU A 1 109 ? 4.981 4.618 5.231 1.00 95.06 109 LEU A N 1
ATOM 816 C CA . LEU A 1 109 ? 4.658 5.837 5.966 1.00 95.06 109 LEU A CA 1
ATOM 817 C C . LEU A 1 109 ? 5.782 6.188 6.938 1.00 95.06 109 LEU A C 1
ATOM 819 O O . LEU A 1 109 ? 6.219 5.375 7.756 1.00 95.06 109 LEU A O 1
ATOM 823 N N . ALA A 1 110 ? 6.202 7.447 6.906 1.00 94.75 110 ALA A N 1
ATOM 824 C CA . ALA A 1 110 ? 6.967 8.036 7.991 1.00 94.75 110 ALA A CA 1
ATOM 825 C C . ALA A 1 110 ? 6.049 8.425 9.164 1.00 94.75 110 ALA A C 1
ATOM 827 O O . ALA A 1 110 ? 4.825 8.473 9.046 1.00 94.75 110 ALA A O 1
ATOM 828 N N . LEU A 1 111 ? 6.643 8.737 10.320 1.00 94.50 111 LEU A N 1
ATOM 829 C CA . LEU A 1 111 ? 5.897 9.098 11.533 1.00 94.50 111 LEU A CA 1
ATOM 830 C C . LEU A 1 111 ? 5.040 10.362 11.366 1.00 94.50 111 LEU A C 1
ATOM 832 O O . LEU A 1 111 ? 4.018 10.483 12.031 1.00 94.50 111 LEU A O 1
ATOM 836 N N . ASP A 1 112 ? 5.441 11.289 10.497 1.00 94.00 112 ASP A N 1
ATOM 837 C CA . ASP A 1 112 ? 4.704 12.515 10.152 1.00 94.00 112 ASP A CA 1
ATOM 838 C C . ASP A 1 112 ? 3.625 12.294 9.073 1.00 94.00 112 ASP A C 1
ATOM 840 O O . ASP A 1 112 ? 2.936 13.232 8.675 1.00 94.00 112 ASP A O 1
ATOM 844 N N . GLY A 1 113 ? 3.491 11.054 8.594 1.00 93.31 113 GLY A N 1
ATOM 845 C CA . GLY A 1 113 ? 2.570 10.654 7.538 1.00 93.31 113 GLY A CA 1
ATOM 846 C C . GLY A 1 113 ? 3.026 10.974 6.122 1.00 93.31 113 GLY A C 1
ATOM 847 O O . GLY A 1 113 ? 2.249 10.751 5.194 1.00 93.31 113 GLY A O 1
ATOM 848 N N . SER A 1 114 ? 4.261 11.449 5.927 1.00 95.44 114 SER A N 1
ATOM 849 C CA . SER A 1 114 ? 4.847 11.519 4.587 1.00 95.44 114 SER A CA 1
ATOM 850 C C . SER A 1 114 ? 5.024 10.116 4.002 1.00 95.44 114 SER A C 1
ATOM 852 O O . SER A 1 114 ? 5.366 9.163 4.713 1.00 95.44 114 SER A O 1
ATOM 854 N N . LEU A 1 115 ? 4.767 9.985 2.701 1.00 94.56 115 LEU A N 1
ATOM 855 C CA . LEU A 1 115 ? 4.937 8.729 1.983 1.00 94.56 115 LEU A CA 1
ATOM 856 C C . LEU A 1 115 ? 6.349 8.604 1.421 1.00 94.56 115 LEU A C 1
ATOM 858 O O . LEU A 1 115 ? 6.858 9.507 0.754 1.00 94.56 115 LEU A O 1
ATOM 862 N N . ARG A 1 116 ? 6.962 7.444 1.647 1.00 93.38 116 ARG A N 1
ATOM 863 C CA . ARG A 1 116 ? 8.288 7.105 1.128 1.00 93.38 116 ARG A CA 1
ATOM 864 C C . ARG A 1 116 ? 8.182 6.153 -0.058 1.00 93.38 116 ARG A C 1
ATOM 866 O O . ARG A 1 116 ? 7.332 5.258 -0.030 1.00 93.38 116 ARG A O 1
ATOM 873 N N . PRO A 1 117 ? 9.037 6.325 -1.083 1.00 91.69 117 PRO A N 1
ATOM 874 C CA . PRO A 1 117 ? 9.017 5.461 -2.245 1.00 91.69 117 PRO A CA 1
ATOM 875 C C . PRO A 1 117 ? 9.402 4.030 -1.883 1.00 91.69 117 PRO A C 1
ATOM 877 O O . PRO A 1 117 ? 10.275 3.806 -1.046 1.00 91.69 117 PRO A O 1
ATOM 880 N N . ILE A 1 118 ? 8.782 3.073 -2.564 1.00 92.25 118 ILE A N 1
ATOM 881 C CA . ILE A 1 118 ? 9.050 1.643 -2.399 1.00 92.25 118 ILE A CA 1
ATOM 882 C C . ILE A 1 118 ? 9.604 1.042 -3.700 1.00 92.25 118 ILE A C 1
ATOM 884 O O . ILE A 1 118 ? 9.316 1.561 -4.781 1.00 92.25 118 ILE A O 1
ATOM 888 N N . PRO A 1 119 ? 10.406 -0.032 -3.638 1.00 90.06 119 PRO A N 1
ATOM 889 C CA . PRO A 1 119 ? 10.909 -0.700 -4.834 1.00 90.06 119 PRO A CA 1
ATOM 890 C C . PRO A 1 119 ? 9.852 -1.598 -5.502 1.00 90.06 119 PRO A C 1
ATOM 892 O O . PRO A 1 119 ? 8.928 -2.082 -4.852 1.00 90.06 119 PRO A O 1
ATOM 895 N N . GLY A 1 120 ? 10.034 -1.856 -6.803 1.00 89.75 120 GLY A N 1
ATOM 896 C CA . GLY A 1 120 ? 9.280 -2.838 -7.601 1.00 89.75 120 GLY A CA 1
ATOM 897 C C . GLY A 1 120 ? 7.799 -2.520 -7.797 1.00 89.75 120 GLY A C 1
ATOM 898 O O . GLY A 1 120 ? 6.965 -3.419 -7.934 1.00 89.75 120 GLY A O 1
ATOM 899 N N . VAL A 1 121 ? 7.471 -1.230 -7.841 1.00 93.38 121 VAL A N 1
ATOM 900 C CA . VAL A 1 121 ? 6.116 -0.753 -8.118 1.00 93.38 121 VAL A CA 1
ATOM 901 C C . VAL A 1 121 ? 5.635 -1.213 -9.488 1.00 93.38 121 VAL A C 1
ATOM 903 O O . VAL A 1 121 ? 4.463 -1.566 -9.610 1.00 93.38 121 VAL A O 1
ATOM 906 N N . LEU A 1 122 ? 6.522 -1.300 -10.485 1.00 91.75 122 LEU A N 1
ATOM 907 C CA . LEU A 1 122 ? 6.171 -1.798 -11.815 1.00 91.75 122 LEU A CA 1
ATOM 908 C C . LEU A 1 122 ? 5.576 -3.213 -11.757 1.00 91.75 122 LEU A C 1
ATOM 910 O O . LEU A 1 122 ? 4.478 -3.453 -12.262 1.00 91.75 122 LEU A O 1
ATOM 914 N N . SER A 1 123 ? 6.276 -4.144 -11.101 1.00 92.75 123 SER A N 1
ATOM 915 C CA . SER A 1 123 ? 5.843 -5.540 -10.973 1.00 92.75 123 SER A CA 1
ATOM 916 C C . SER A 1 123 ? 4.536 -5.660 -10.190 1.00 92.75 123 SER A C 1
ATOM 918 O O . SER A 1 123 ? 3.644 -6.414 -10.579 1.00 92.75 123 SER A O 1
ATOM 920 N N . MET A 1 124 ? 4.393 -4.886 -9.110 1.00 94.44 124 MET A N 1
ATOM 921 C CA . MET A 1 124 ? 3.184 -4.869 -8.283 1.00 94.44 124 MET A CA 1
ATOM 922 C C . MET A 1 124 ? 1.969 -4.304 -9.032 1.00 94.44 124 MET A C 1
ATOM 924 O O . MET A 1 124 ? 0.898 -4.913 -9.018 1.00 94.44 124 MET A O 1
ATOM 928 N N . ALA A 1 125 ? 2.132 -3.183 -9.739 1.00 93.88 125 ALA A N 1
ATOM 929 C CA . ALA A 1 125 ? 1.078 -2.583 -10.556 1.00 93.88 125 ALA A CA 1
ATOM 930 C C . ALA A 1 125 ? 0.676 -3.499 -11.725 1.00 93.88 125 ALA A C 1
ATOM 932 O O . ALA A 1 125 ? -0.511 -3.652 -12.018 1.00 93.88 125 ALA A O 1
ATOM 933 N N . HIS A 1 126 ? 1.643 -4.175 -12.352 1.00 93.38 126 HIS A N 1
ATOM 934 C CA . HIS A 1 126 ? 1.379 -5.160 -13.398 1.00 93.38 126 HIS A CA 1
ATOM 935 C C . HIS A 1 126 ? 0.553 -6.353 -12.887 1.00 93.38 126 HIS A C 1
ATOM 937 O O . HIS A 1 126 ? -0.415 -6.761 -13.534 1.00 93.38 126 HIS A O 1
ATOM 943 N N . ALA A 1 127 ? 0.900 -6.899 -11.717 1.00 93.00 127 ALA A N 1
ATOM 944 C CA . ALA A 1 127 ? 0.148 -7.984 -11.087 1.00 93.00 127 ALA A CA 1
ATOM 945 C C . ALA A 1 127 ? -1.289 -7.561 -10.742 1.00 93.00 127 ALA A C 1
ATOM 947 O O . ALA A 1 127 ? -2.242 -8.285 -11.031 1.00 93.00 127 ALA A O 1
ATOM 948 N N . ALA A 1 128 ? -1.460 -6.349 -10.210 1.00 92.50 128 ALA A N 1
ATOM 949 C CA . ALA A 1 128 ? -2.771 -5.782 -9.919 1.00 92.50 128 ALA A CA 1
ATOM 950 C C . ALA A 1 128 ? -3.633 -5.615 -11.183 1.00 92.50 128 ALA A C 1
ATOM 952 O O . ALA A 1 128 ? -4.802 -6.011 -11.188 1.00 92.50 128 ALA A O 1
ATOM 953 N N . LYS A 1 129 ? -3.048 -5.120 -12.285 1.00 93.06 129 LYS A N 1
ATOM 954 C CA . LYS A 1 129 ? -3.732 -5.015 -13.584 1.00 93.06 129 LYS A CA 1
ATOM 955 C C . LYS A 1 129 ? -4.234 -6.375 -14.077 1.00 93.06 129 LYS A C 1
ATOM 957 O O . LYS A 1 129 ? -5.367 -6.464 -14.548 1.00 93.06 129 LYS A O 1
ATOM 962 N N . LYS A 1 130 ? -3.434 -7.443 -13.950 1.00 92.25 130 LYS A N 1
ATOM 963 C CA . LYS A 1 130 ? -3.844 -8.811 -14.336 1.00 92.25 130 LYS A CA 1
ATOM 964 C C . LYS A 1 130 ? -5.090 -9.295 -13.586 1.00 92.25 130 LYS A C 1
ATOM 966 O O . LYS A 1 130 ? -5.852 -10.083 -14.136 1.00 92.25 130 LYS A O 1
ATOM 971 N N . LEU A 1 131 ? -5.317 -8.797 -12.372 1.00 90.25 131 LEU A N 1
ATOM 972 C CA . LEU A 1 131 ? -6.492 -9.098 -11.549 1.00 90.25 131 LEU A CA 1
ATOM 973 C C . LEU A 1 131 ? -7.647 -8.099 -11.739 1.00 90.25 131 LEU A C 1
ATOM 975 O O . LEU A 1 131 ? -8.632 -8.143 -11.005 1.00 90.25 131 LEU A O 1
ATOM 979 N N . GLY A 1 132 ? -7.550 -7.199 -12.722 1.00 91.56 132 GLY A N 1
ATOM 980 C CA . GLY A 1 132 ? -8.600 -6.233 -13.049 1.00 91.56 132 GLY A CA 1
ATOM 981 C C . GLY A 1 132 ? -8.674 -5.029 -12.107 1.00 91.56 132 GLY A C 1
ATOM 982 O O . GLY A 1 132 ? -9.658 -4.287 -12.147 1.00 91.56 132 GLY A O 1
ATOM 983 N N . ILE A 1 133 ? -7.657 -4.811 -11.267 1.00 93.19 133 ILE A N 1
ATOM 984 C CA . ILE A 1 133 ? -7.531 -3.586 -10.472 1.00 93.19 133 ILE A CA 1
ATOM 985 C C . ILE A 1 133 ? -7.229 -2.427 -11.426 1.00 93.19 133 ILE A C 1
ATOM 987 O O . ILE A 1 133 ? -6.324 -2.512 -12.255 1.00 93.19 133 ILE A O 1
ATOM 991 N N . LYS A 1 134 ? -8.012 -1.350 -11.317 1.00 91.50 134 LYS A N 1
ATOM 992 C CA . LYS A 1 134 ? -8.000 -0.241 -12.282 1.00 91.50 134 LYS A CA 1
ATOM 993 C C . LYS A 1 134 ? -7.178 0.953 -11.829 1.00 91.50 134 LYS A C 1
ATOM 995 O O . LYS A 1 134 ? -6.836 1.781 -12.663 1.00 91.50 134 LYS A O 1
ATOM 1000 N N . ARG A 1 135 ? -6.878 1.051 -10.534 1.00 93.56 135 ARG A N 1
ATOM 1001 C CA . ARG A 1 135 ? -6.184 2.194 -9.942 1.00 93.56 135 ARG A CA 1
ATOM 1002 C C . ARG A 1 135 ? -5.084 1.729 -8.998 1.00 93.56 135 ARG A C 1
ATOM 1004 O O . ARG A 1 135 ? -5.271 0.766 -8.258 1.00 93.56 135 ARG A O 1
ATOM 1011 N N . VAL A 1 136 ? -3.965 2.442 -8.978 1.00 95.12 136 VAL A N 1
ATOM 1012 C CA . VAL A 1 136 ? -2.912 2.301 -7.967 1.00 95.12 136 VAL A CA 1
ATOM 1013 C C . VAL A 1 136 ? -2.684 3.640 -7.279 1.00 95.12 136 VAL A C 1
ATOM 1015 O O . VAL A 1 136 ? -2.517 4.654 -7.943 1.00 95.12 136 VAL A O 1
ATOM 1018 N N . CYS A 1 137 ? -2.698 3.650 -5.952 1.00 94.88 137 CYS A N 1
ATOM 1019 C CA . CYS A 1 137 ? -2.394 4.795 -5.108 1.00 94.88 137 CYS A CA 1
ATOM 1020 C C . CYS A 1 137 ? -1.039 4.573 -4.429 1.00 94.88 137 CYS A C 1
ATOM 1022 O O . CYS A 1 137 ? -0.839 3.552 -3.765 1.00 94.88 137 CYS A O 1
ATOM 1024 N N . LEU A 1 138 ? -0.103 5.497 -4.648 1.00 95.38 138 LEU A N 1
ATOM 1025 C CA . LEU A 1 138 ? 1.308 5.325 -4.303 1.00 95.38 138 LEU A CA 1
ATOM 1026 C C . LEU A 1 138 ? 2.030 6.659 -4.040 1.00 95.38 138 LEU A C 1
ATOM 1028 O O . LEU A 1 138 ? 1.485 7.723 -4.352 1.00 95.38 138 LEU A O 1
ATOM 1032 N N . PRO A 1 139 ? 3.260 6.637 -3.487 1.00 95.12 139 PRO A N 1
ATOM 1033 C CA . PRO A 1 139 ? 4.070 7.836 -3.313 1.00 95.12 139 PRO A CA 1
ATOM 1034 C C . PRO A 1 139 ? 4.339 8.517 -4.656 1.00 95.12 139 PRO A C 1
ATOM 1036 O O . PRO A 1 139 ? 4.680 7.846 -5.629 1.00 95.12 139 PRO A O 1
ATOM 1039 N N . LEU A 1 140 ? 4.298 9.850 -4.708 1.00 91.81 140 LEU A N 1
ATOM 1040 C CA . LEU A 1 140 ? 4.568 10.623 -5.931 1.00 91.81 140 LEU A CA 1
ATOM 1041 C C . LEU A 1 140 ? 5.874 10.223 -6.638 1.00 91.81 140 LEU A C 1
ATOM 1043 O O . LEU A 1 140 ? 5.917 10.143 -7.862 1.00 91.81 140 LEU A O 1
ATOM 1047 N N . ALA A 1 141 ? 6.920 9.903 -5.875 1.00 90.00 141 ALA A N 1
ATOM 1048 C CA . ALA A 1 141 ? 8.206 9.463 -6.414 1.00 90.00 141 ALA A CA 1
ATOM 1049 C C . ALA A 1 141 ? 8.145 8.125 -7.183 1.00 90.00 141 ALA A C 1
ATOM 1051 O O . ALA A 1 141 ? 8.999 7.876 -8.028 1.00 90.00 141 ALA A O 1
ATOM 1052 N N . ASN A 1 142 ? 7.145 7.275 -6.929 1.00 94.06 142 ASN A N 1
ATOM 1053 C CA . ASN A 1 142 ? 6.929 6.025 -7.661 1.00 94.06 142 ASN A CA 1
ATOM 1054 C C . ASN A 1 142 ? 5.995 6.170 -8.872 1.00 94.06 142 ASN A C 1
ATOM 1056 O O . ASN A 1 142 ? 5.870 5.232 -9.661 1.00 94.06 142 ASN A O 1
ATOM 1060 N N . ALA A 1 143 ? 5.329 7.316 -9.032 1.00 92.25 143 ALA A N 1
ATOM 1061 C CA . ALA A 1 143 ? 4.325 7.506 -10.073 1.00 92.25 143 ALA A CA 1
ATOM 1062 C C . ALA A 1 143 ? 4.856 7.324 -11.507 1.00 92.25 143 ALA A C 1
ATOM 1064 O O . ALA A 1 143 ? 4.172 6.655 -12.283 1.00 92.25 143 ALA A O 1
ATOM 1065 N N . PRO A 1 144 ? 6.070 7.802 -11.865 1.00 90.12 144 PRO A N 1
ATOM 1066 C CA . PRO A 1 144 ? 6.627 7.562 -13.196 1.00 90.12 144 PRO A CA 1
ATOM 1067 C C . PRO A 1 144 ? 6.793 6.073 -13.523 1.00 90.12 144 PRO A C 1
ATOM 1069 O O . PRO A 1 144 ? 6.536 5.665 -14.649 1.00 90.12 144 PRO A O 1
ATOM 1072 N N . GLU A 1 145 ? 7.182 5.253 -12.541 1.00 89.12 145 GLU A N 1
ATOM 1073 C CA . GLU A 1 145 ? 7.368 3.810 -12.728 1.00 89.12 145 GLU A CA 1
ATOM 1074 C C . GLU A 1 145 ? 6.023 3.092 -12.909 1.00 89.12 145 GLU A C 1
ATOM 1076 O O . GLU A 1 145 ? 5.871 2.269 -13.808 1.00 89.12 145 GLU A O 1
ATOM 1081 N N . ALA A 1 146 ? 5.019 3.430 -12.098 1.00 91.25 146 ALA A N 1
ATOM 1082 C CA . ALA A 1 146 ? 3.686 2.846 -12.229 1.00 91.25 146 ALA A CA 1
ATOM 1083 C C . ALA A 1 146 ? 2.988 3.235 -13.539 1.00 91.25 146 ALA A C 1
ATOM 1085 O O . ALA A 1 146 ? 2.254 2.425 -14.103 1.00 91.25 146 ALA A O 1
ATOM 1086 N N . ALA A 1 147 ? 3.236 4.452 -14.035 1.00 90.50 147 ALA A N 1
ATOM 1087 C CA . ALA A 1 147 ? 2.632 4.974 -15.260 1.00 90.50 147 ALA A CA 1
ATOM 1088 C C . ALA A 1 147 ? 3.081 4.229 -16.531 1.00 90.50 147 ALA A C 1
ATOM 1090 O O . ALA A 1 147 ? 2.442 4.363 -17.571 1.00 90.50 147 ALA A O 1
ATOM 1091 N N . LEU A 1 148 ? 4.140 3.416 -16.448 1.00 88.31 148 LEU A N 1
ATOM 1092 C CA . LEU A 1 148 ? 4.564 2.515 -17.524 1.00 88.31 148 LEU A CA 1
ATOM 1093 C C . LEU A 1 148 ? 3.567 1.369 -17.760 1.00 88.31 148 LEU A C 1
ATOM 1095 O O . LEU A 1 148 ? 3.572 0.751 -18.823 1.00 88.31 148 LEU A O 1
ATOM 1099 N N . ILE A 1 149 ? 2.719 1.055 -16.777 1.00 90.12 149 ILE A N 1
ATOM 1100 C CA . ILE A 1 149 ? 1.666 0.056 -16.930 1.00 90.12 149 ILE A CA 1
ATOM 1101 C C . ILE A 1 149 ? 0.461 0.713 -17.599 1.00 90.12 149 ILE A C 1
ATOM 1103 O O . ILE A 1 149 ? -0.328 1.408 -16.970 1.00 90.12 149 ILE A O 1
ATOM 1107 N N . GLU A 1 150 ? 0.274 0.455 -18.890 1.00 85.50 150 GLU A N 1
ATOM 1108 C CA . GLU A 1 150 ? -0.894 0.967 -19.608 1.00 85.50 150 GLU A CA 1
ATOM 1109 C C . GLU A 1 150 ? -2.207 0.455 -18.996 1.00 85.50 150 GLU A C 1
ATOM 1111 O O . GLU A 1 150 ? -2.307 -0.707 -18.599 1.00 85.50 150 GLU A O 1
ATOM 1116 N N . GLY A 1 151 ? -3.251 1.284 -18.969 1.00 84.81 151 GLY A N 1
ATOM 1117 C CA . GLY A 1 151 ? -4.585 0.871 -18.520 1.00 84.81 151 GLY A CA 1
ATOM 1118 C C . GLY A 1 151 ? -4.761 0.736 -17.002 1.00 84.81 151 GLY A C 1
ATOM 1119 O O . GLY A 1 151 ? -5.777 0.186 -16.579 1.00 84.81 151 GLY A O 1
ATOM 1120 N N . ILE A 1 152 ? -3.814 1.233 -16.196 1.00 90.31 152 ILE A N 1
ATOM 1121 C CA . ILE A 1 152 ? -4.012 1.482 -14.762 1.00 90.31 152 ILE A CA 1
ATOM 1122 C C . ILE A 1 152 ? -3.942 2.989 -14.487 1.00 90.31 152 ILE A C 1
ATOM 1124 O O . ILE A 1 152 ? -3.057 3.688 -14.975 1.00 90.31 152 ILE A O 1
ATOM 1128 N N . GLU A 1 153 ? -4.894 3.507 -13.720 1.00 91.94 153 GLU A N 1
ATOM 1129 C CA . GLU A 1 153 ? -4.895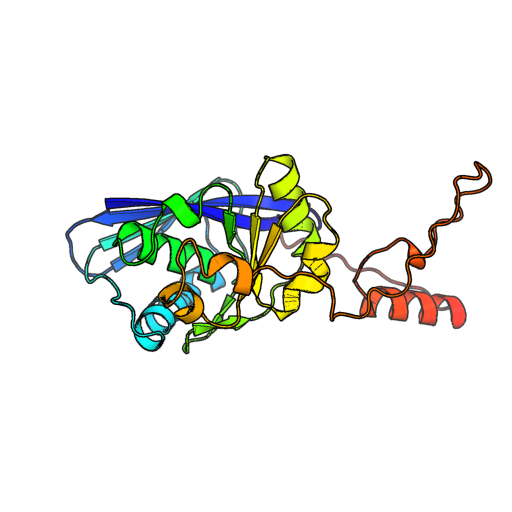 4.894 -13.266 1.00 91.94 153 GLU A CA 1
ATOM 1130 C C . GLU A 1 153 ? -3.904 5.046 -12.107 1.00 91.94 153 GLU A C 1
ATOM 1132 O O . GLU A 1 153 ? -4.020 4.365 -11.084 1.00 91.94 153 GLU A O 1
ATOM 1137 N N . VAL A 1 154 ? -2.919 5.929 -12.260 1.00 92.88 154 VAL A N 1
ATOM 1138 C CA . VAL A 1 154 ? -1.915 6.185 -11.224 1.00 92.88 154 VAL A CA 1
ATOM 1139 C C . VAL A 1 154 ? -2.346 7.384 -10.394 1.00 92.88 154 VAL A C 1
ATOM 1141 O O . VAL A 1 154 ? -2.368 8.513 -10.874 1.00 92.88 154 VAL A O 1
ATOM 1144 N N . CYS A 1 155 ? -2.660 7.133 -9.130 1.00 92.38 155 CYS A N 1
ATOM 1145 C CA . CYS A 1 155 ? -2.875 8.143 -8.112 1.00 92.38 155 CYS A CA 1
ATOM 1146 C C . CYS A 1 155 ? -1.582 8.348 -7.316 1.00 92.38 155 CYS A C 1
ATOM 1148 O O . CYS A 1 155 ? -1.102 7.442 -6.632 1.00 92.38 155 CYS A O 1
ATOM 1150 N N . ALA A 1 156 ? -1.045 9.558 -7.367 1.00 92.25 156 ALA A N 1
ATOM 1151 C CA . ALA A 1 156 ? 0.177 9.945 -6.688 1.00 92.25 156 ALA A CA 1
ATOM 1152 C C . ALA A 1 156 ? -0.138 10.827 -5.477 1.00 92.25 156 ALA A C 1
ATOM 1154 O O . ALA A 1 156 ? -0.761 11.876 -5.613 1.00 92.25 156 ALA A O 1
ATOM 1155 N N . ILE A 1 157 ? 0.330 10.417 -4.302 1.00 92.25 157 ILE A N 1
ATOM 1156 C CA . ILE A 1 157 ? 0.158 11.158 -3.047 1.00 92.25 157 ILE A CA 1
ATOM 1157 C C . ILE A 1 157 ? 1.508 11.388 -2.369 1.00 92.25 157 ILE A C 1
ATOM 1159 O O . ILE A 1 157 ? 2.483 10.672 -2.614 1.00 92.25 157 ILE A O 1
ATOM 1163 N N . THR A 1 158 ? 1.582 12.406 -1.519 1.00 92.69 158 THR A N 1
ATOM 1164 C CA . THR A 1 158 ? 2.814 12.761 -0.795 1.00 92.69 158 THR A CA 1
ATOM 1165 C C . THR A 1 158 ? 2.666 12.607 0.710 1.00 92.69 158 THR A C 1
ATOM 1167 O O . THR A 1 158 ? 3.654 12.337 1.397 1.00 92.69 158 THR A O 1
ATOM 1170 N N . ASN A 1 159 ? 1.442 12.725 1.225 1.00 94.25 159 ASN A N 1
ATOM 1171 C CA . ASN A 1 159 ? 1.145 12.589 2.641 1.00 94.25 159 ASN A CA 1
ATOM 1172 C C . ASN A 1 159 ? -0.200 11.880 2.860 1.00 94.25 159 ASN A C 1
ATOM 1174 O O . ASN A 1 159 ? -1.133 12.019 2.078 1.00 94.25 159 ASN A O 1
ATOM 1178 N N . LEU A 1 160 ? -0.338 11.155 3.969 1.00 93.88 160 LEU A N 1
ATOM 1179 C CA . LEU A 1 160 ? -1.608 10.545 4.374 1.00 93.88 160 LEU A CA 1
ATOM 1180 C C . LEU A 1 160 ? -2.721 11.596 4.615 1.00 93.88 160 LEU A C 1
ATOM 1182 O O . LEU A 1 160 ? -3.912 11.289 4.514 1.00 93.88 160 LEU A O 1
ATOM 1186 N N . SER A 1 161 ? -2.370 12.849 4.912 1.00 90.75 161 SER A N 1
ATOM 1187 C CA . SER A 1 161 ? -3.327 13.955 5.015 1.00 90.75 161 SER A CA 1
ATOM 1188 C C . SER A 1 161 ? -4.010 14.297 3.687 1.00 90.75 161 SER A C 1
ATOM 1190 O O . SER A 1 161 ? -5.116 14.837 3.733 1.00 90.75 161 SER A O 1
ATOM 1192 N N . ASP A 1 162 ? -3.437 13.910 2.539 1.00 87.06 162 ASP A N 1
ATOM 1193 C CA . ASP A 1 162 ? -4.028 14.105 1.205 1.00 87.06 162 ASP A CA 1
ATOM 1194 C C . ASP A 1 162 ? -5.409 13.426 1.098 1.00 87.06 162 ASP A C 1
ATOM 1196 O O . ASP A 1 162 ? -6.299 13.883 0.382 1.00 87.06 162 ASP A O 1
ATOM 1200 N N . PHE A 1 163 ? -5.653 12.380 1.898 1.00 86.44 163 PHE A N 1
ATOM 1201 C CA . PHE A 1 163 ? -6.955 11.714 1.950 1.00 86.44 163 PHE A CA 1
ATOM 1202 C C . PHE A 1 163 ? -8.057 12.528 2.653 1.00 86.44 163 PHE A C 1
ATOM 1204 O O . PHE A 1 163 ? -9.232 12.203 2.502 1.00 86.44 163 PHE A O 1
ATOM 1211 N N . LYS A 1 164 ? -7.732 13.604 3.386 1.00 82.62 164 LYS A N 1
ATOM 1212 C CA . LYS A 1 164 ? -8.742 14.443 4.064 1.00 82.62 164 LYS A CA 1
ATOM 1213 C C . LYS A 1 164 ? -9.538 15.281 3.082 1.00 82.62 164 LYS A C 1
ATOM 1215 O O . LYS A 1 164 ? -10.733 15.492 3.263 1.00 82.62 164 LYS A O 1
ATOM 1220 N N . SER A 1 165 ? -8.854 15.783 2.062 1.00 73.81 165 SER A N 1
ATOM 1221 C CA . SER A 1 165 ? -9.447 16.515 0.948 1.00 73.81 165 SER A CA 1
ATOM 1222 C C . SER A 1 165 ? -10.072 15.581 -0.082 1.00 73.81 165 SER A C 1
ATOM 1224 O O . SER A 1 165 ? -10.694 16.073 -1.023 1.00 73.81 165 SER A O 1
ATOM 1226 N N . TRP A 1 166 ? -9.941 14.259 0.079 1.00 74.31 166 TRP A N 1
ATOM 1227 C CA . TRP A 1 166 ? -10.399 13.277 -0.894 1.00 74.31 166 TRP A CA 1
ATOM 1228 C C . TRP A 1 166 ? -11.922 13.219 -0.967 1.00 74.31 166 TRP A C 1
ATOM 1230 O O . TRP A 1 166 ? -12.616 12.730 -0.077 1.00 74.31 166 TRP A O 1
ATOM 1240 N N . ASN A 1 167 ? -12.447 13.698 -2.083 1.00 68.38 167 ASN A N 1
ATOM 1241 C CA . ASN A 1 167 ? -13.848 13.630 -2.444 1.00 68.38 167 ASN A CA 1
ATOM 1242 C C . ASN A 1 167 ? -13.950 13.364 -3.952 1.00 68.38 167 ASN A C 1
ATOM 1244 O O . ASN A 1 167 ? -12.966 13.488 -4.678 1.00 68.38 167 ASN A O 1
ATOM 1248 N N . ASN A 1 168 ? -15.140 13.010 -4.443 1.00 62.41 168 ASN A N 1
ATOM 1249 C CA . ASN A 1 168 ? -15.347 12.654 -5.854 1.00 62.41 168 ASN A CA 1
ATOM 1250 C C . ASN A 1 168 ? -14.923 13.750 -6.857 1.00 62.41 168 ASN A C 1
ATOM 1252 O O . ASN A 1 168 ? -14.702 13.441 -8.023 1.00 62.41 168 ASN A O 1
ATOM 1256 N N . GLN A 1 169 ? -14.803 15.012 -6.432 1.00 58.84 169 GLN A N 1
ATOM 1257 C CA . GLN A 1 169 ? -14.356 16.122 -7.278 1.00 58.84 169 GLN A CA 1
ATOM 1258 C C . GLN A 1 169 ? -12.830 16.312 -7.235 1.00 58.84 169 GLN A C 1
ATOM 1260 O O . GLN A 1 169 ? -12.241 16.609 -8.271 1.00 58.84 169 GLN A O 1
ATOM 1265 N N . SER A 1 170 ? -12.184 16.085 -6.087 1.00 63.50 170 SER A N 1
ATOM 1266 C CA . SER A 1 170 ? -10.734 16.257 -5.896 1.00 63.50 170 SER A CA 1
ATOM 1267 C C . SER A 1 170 ? -9.891 15.045 -6.299 1.00 63.50 170 SER A C 1
ATOM 1269 O O . SER A 1 170 ? -8.682 15.188 -6.438 1.00 63.50 170 SER A O 1
ATOM 1271 N N . GLN A 1 171 ? -10.485 13.868 -6.557 1.00 62.53 171 GLN A N 1
ATOM 1272 C CA . GLN A 1 171 ? -9.714 12.677 -6.977 1.00 62.53 171 GLN A CA 1
ATOM 1273 C C . GLN A 1 171 ? -8.818 12.955 -8.193 1.00 62.53 171 GLN A C 1
ATOM 1275 O O . GLN A 1 171 ? -7.695 12.467 -8.254 1.00 62.53 171 GLN A O 1
ATOM 1280 N N . HIS A 1 172 ? -9.299 13.778 -9.131 1.00 62.16 172 HIS A N 1
ATOM 1281 C CA . HIS A 1 172 ? -8.574 14.142 -10.349 1.00 62.16 172 HIS A CA 1
ATOM 1282 C C . HIS A 1 172 ? -7.282 14.929 -10.086 1.00 62.16 172 HIS A C 1
ATOM 1284 O O . HIS A 1 172 ? -6.393 14.911 -10.931 1.00 62.16 172 HIS A O 1
ATOM 1290 N N . GLU A 1 173 ? -7.162 15.600 -8.936 1.00 69.94 173 GLU A N 1
ATOM 1291 C CA . GLU A 1 173 ? -5.968 16.368 -8.557 1.00 69.94 173 GLU A CA 1
ATOM 1292 C C . GLU A 1 173 ? -4.776 15.457 -8.242 1.00 69.94 173 GLU A C 1
ATOM 1294 O O . GLU A 1 173 ? -3.628 15.818 -8.490 1.00 69.94 173 GLU A O 1
ATOM 1299 N N . TYR A 1 174 ? -5.055 14.242 -7.768 1.00 75.25 174 TYR A N 1
ATOM 1300 C CA . TYR A 1 174 ? -4.041 13.246 -7.433 1.00 75.25 174 TYR A CA 1
ATOM 1301 C C . TYR A 1 174 ? -3.733 12.295 -8.595 1.00 75.25 174 TYR A C 1
ATOM 1303 O O . TYR A 1 174 ? -2.825 11.468 -8.486 1.00 75.25 174 TYR A O 1
ATOM 1311 N N . ILE A 1 175 ? -4.461 12.393 -9.715 1.00 78.25 175 ILE A N 1
ATOM 1312 C CA . ILE A 1 175 ? -4.174 11.587 -10.903 1.00 78.25 175 ILE A CA 1
ATOM 1313 C C . ILE A 1 175 ? -2.876 12.090 -11.530 1.00 78.25 175 ILE A C 1
ATOM 1315 O O . ILE A 1 175 ? -2.758 13.223 -12.003 1.00 78.25 175 ILE A O 1
ATOM 1319 N N . PHE A 1 176 ? -1.886 11.206 -11.566 1.00 79.56 176 PHE A N 1
ATOM 1320 C CA . PHE A 1 176 ? -0.626 11.462 -12.228 1.00 79.56 176 PHE A CA 1
ATOM 1321 C C . PHE A 1 176 ? -0.836 11.437 -13.744 1.00 79.56 176 PHE A C 1
ATOM 1323 O O . PHE A 1 176 ? -0.869 10.382 -14.372 1.00 79.56 176 PHE A O 1
ATOM 1330 N N . ASN A 1 177 ? -0.951 12.618 -14.349 1.00 67.81 177 ASN A N 1
ATOM 1331 C CA . ASN A 1 177 ? -1.188 12.736 -15.789 1.00 67.81 177 ASN A CA 1
ATOM 1332 C C . ASN A 1 177 ? 0.090 12.621 -16.643 1.00 67.81 177 ASN A C 1
ATOM 1334 O O . ASN A 1 177 ? 0.016 12.711 -17.865 1.00 67.81 177 ASN A O 1
ATOM 1338 N N . GLY A 1 178 ? 1.275 12.444 -16.045 1.00 58.34 178 GLY A N 1
ATOM 1339 C CA . GLY A 1 178 ? 2.535 12.256 -16.782 1.00 58.34 178 GLY A CA 1
ATOM 1340 C C . GLY A 1 178 ? 2.929 13.399 -17.735 1.00 58.34 178 GLY A C 1
ATOM 1341 O O . GLY A 1 178 ? 3.879 13.243 -18.492 1.00 58.34 178 GLY A O 1
ATOM 1342 N N . ILE A 1 179 ? 2.220 14.537 -17.725 1.00 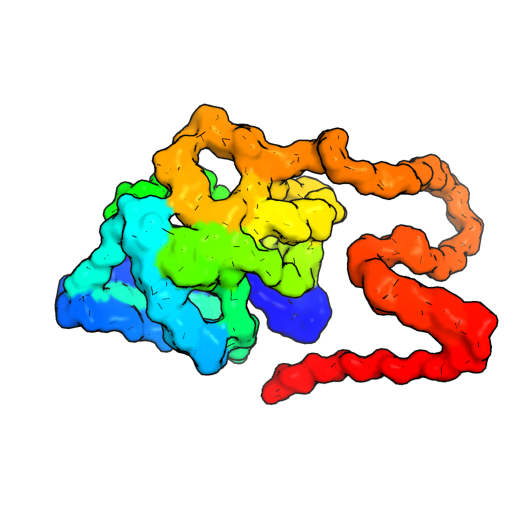47.88 179 ILE A N 1
ATOM 1343 C CA . ILE A 1 179 ? 2.410 15.643 -18.688 1.00 47.88 179 ILE A CA 1
ATOM 1344 C C . ILE A 1 179 ? 3.643 16.497 -18.337 1.00 47.88 179 ILE A C 1
ATOM 1346 O O . ILE A 1 179 ? 4.179 17.174 -19.203 1.00 47.88 179 ILE A O 1
ATOM 1350 N N . ASN A 1 180 ? 4.150 16.413 -17.101 1.00 39.94 180 ASN A N 1
ATOM 1351 C CA . ASN A 1 180 ? 5.314 17.187 -16.637 1.00 39.94 180 ASN A CA 1
ATOM 1352 C C . ASN A 1 180 ? 6.529 16.333 -16.250 1.00 39.94 180 ASN A C 1
ATOM 1354 O O . ASN A 1 180 ? 7.508 16.864 -15.734 1.00 39.94 180 ASN A O 1
ATOM 1358 N N . TYR A 1 181 ? 6.475 15.020 -16.463 1.00 42.12 181 TYR A N 1
ATOM 1359 C CA . TYR A 1 181 ? 7.668 14.185 -16.392 1.00 42.12 181 TYR A CA 1
ATOM 1360 C C . TYR A 1 181 ? 8.094 13.968 -17.829 1.00 42.12 181 TYR A C 1
ATOM 1362 O O . TYR A 1 181 ? 7.279 13.474 -18.606 1.00 42.12 181 TYR A O 1
ATOM 1370 N N . GLU A 1 182 ? 9.305 14.400 -18.188 1.00 40.81 182 GLU A N 1
ATOM 1371 C CA . GLU A 1 182 ? 9.885 14.168 -19.508 1.00 40.81 182 GLU A CA 1
ATOM 1372 C C . GLU A 1 182 ? 9.705 12.693 -19.849 1.00 40.81 182 GLU A C 1
ATOM 1374 O O . GLU A 1 182 ? 10.397 11.807 -19.342 1.00 40.81 182 GLU A O 1
ATOM 1379 N N . ARG A 1 183 ? 8.683 12.430 -20.660 1.00 42.03 183 ARG A N 1
ATOM 1380 C CA . ARG A 1 183 ? 8.443 11.152 -21.290 1.00 42.03 183 ARG A CA 1
ATOM 1381 C C . ARG A 1 183 ? 9.619 11.039 -22.243 1.00 42.03 183 ARG A C 1
ATOM 1383 O O . ARG A 1 183 ? 9.546 11.589 -23.336 1.00 42.03 183 ARG A O 1
ATOM 1390 N N . GLY A 1 184 ? 10.734 10.483 -21.760 1.00 40.91 184 GLY A N 1
ATOM 1391 C CA . GLY A 1 184 ? 11.923 10.245 -22.568 1.00 40.91 184 GLY A CA 1
ATOM 1392 C C . GLY A 1 184 ? 11.437 9.653 -23.878 1.00 40.91 184 GLY A C 1
ATOM 1393 O O . GLY A 1 184 ? 10.703 8.667 -23.849 1.00 40.91 184 GLY A O 1
ATOM 1394 N N . GLU A 1 185 ? 11.691 10.378 -24.965 1.00 36.19 185 GLU A N 1
ATOM 1395 C CA . GLU A 1 185 ? 11.045 10.208 -26.261 1.00 36.19 185 GLU A CA 1
ATOM 1396 C C . GLU A 1 185 ? 11.029 8.731 -26.667 1.00 36.19 185 GLU A C 1
ATOM 1398 O O . GLU A 1 185 ? 12.018 8.181 -27.145 1.00 36.19 185 GLU A O 1
ATOM 1403 N N . LEU A 1 186 ? 9.887 8.073 -26.467 1.00 43.19 186 LEU A N 1
ATOM 1404 C CA . LEU A 1 186 ? 9.610 6.787 -27.081 1.00 43.19 186 LEU A CA 1
ATOM 1405 C C . LEU A 1 186 ? 9.285 7.097 -28.534 1.00 43.19 186 LEU A C 1
ATOM 1407 O O . LEU A 1 186 ? 8.168 7.492 -28.876 1.00 43.19 186 LEU A O 1
ATOM 1411 N N . SER A 1 187 ? 10.307 6.991 -29.377 1.00 35.59 187 SER A N 1
ATOM 1412 C CA . SER A 1 187 ? 10.124 6.967 -30.817 1.00 35.59 187 SER A CA 1
ATOM 1413 C C . SER A 1 187 ? 9.195 5.797 -31.146 1.00 35.59 187 SER A C 1
ATOM 1415 O O . SER A 1 187 ? 9.474 4.639 -30.846 1.00 35.59 187 SER A O 1
ATOM 1417 N N . THR A 1 188 ? 8.038 6.103 -31.729 1.00 38.53 188 THR A N 1
ATOM 1418 C CA . THR A 1 188 ? 7.183 5.109 -32.372 1.00 38.53 188 THR A CA 1
ATOM 1419 C C . THR A 1 188 ? 7.949 4.562 -33.569 1.00 38.53 188 THR A C 1
ATOM 1421 O O . THR A 1 188 ? 7.897 5.139 -34.657 1.00 38.53 188 THR A O 1
ATOM 1424 N N . ILE A 1 189 ? 8.710 3.492 -33.363 1.00 39.38 189 ILE A N 1
ATOM 1425 C CA . ILE A 1 189 ? 9.320 2.754 -34.462 1.00 39.38 189 ILE A CA 1
ATOM 1426 C C . ILE A 1 189 ? 8.216 1.875 -35.039 1.00 39.38 189 ILE A C 1
ATOM 1428 O O . ILE A 1 189 ? 7.661 0.997 -34.378 1.00 39.38 189 ILE A O 1
ATOM 1432 N N . SER A 1 190 ? 7.834 2.212 -36.265 1.00 41.25 190 SER A N 1
ATOM 1433 C CA . SER A 1 190 ? 6.960 1.432 -37.128 1.00 41.25 190 SER A CA 1
ATOM 1434 C C . SER A 1 190 ? 7.404 -0.027 -37.162 1.00 41.25 190 SER A C 1
ATOM 1436 O O . SER A 1 190 ? 8.593 -0.311 -37.284 1.00 41.25 190 SER A O 1
ATOM 1438 N N . ALA A 1 191 ? 6.432 -0.931 -37.066 1.00 45.66 191 ALA A N 1
ATOM 1439 C CA . ALA A 1 191 ? 6.633 -2.367 -37.155 1.00 45.66 191 ALA A CA 1
ATOM 1440 C C . ALA A 1 191 ? 7.247 -2.753 -38.512 1.00 45.66 191 ALA A C 1
ATOM 1442 O O . ALA A 1 191 ? 6.527 -2.877 -39.499 1.00 45.66 191 ALA A O 1
ATOM 1443 N N . ASP A 1 192 ? 8.562 -2.961 -38.529 1.00 39.66 192 ASP A N 1
ATOM 1444 C CA . ASP A 1 192 ? 9.263 -3.738 -39.547 1.00 39.66 192 ASP A CA 1
ATOM 1445 C C . ASP A 1 192 ? 9.788 -5.023 -38.887 1.00 39.66 192 ASP A C 1
ATOM 1447 O O . ASP A 1 192 ? 10.528 -4.995 -37.905 1.00 39.66 192 ASP A O 1
ATOM 1451 N N . GLU A 1 193 ? 9.368 -6.171 -39.417 1.00 48.91 193 GLU A N 1
ATOM 1452 C CA . GLU A 1 193 ? 9.590 -7.529 -38.892 1.00 48.91 193 GLU A CA 1
ATOM 1453 C C . GLU A 1 193 ? 11.041 -8.051 -39.018 1.00 48.91 193 GLU A C 1
ATOM 1455 O O . GLU A 1 193 ? 11.262 -9.254 -39.179 1.00 48.91 193 GLU A O 1
ATOM 1460 N N . HIS A 1 194 ? 12.075 -7.211 -38.947 1.00 46.31 194 HIS A N 1
ATOM 1461 C CA . HIS A 1 194 ? 13.457 -7.659 -39.160 1.00 46.31 194 HIS A CA 1
ATOM 1462 C C . HIS A 1 194 ? 14.394 -7.320 -37.995 1.00 46.31 194 HIS A C 1
ATOM 1464 O O . HIS A 1 194 ? 14.741 -6.170 -37.764 1.00 46.31 194 HIS A O 1
ATOM 1470 N N . ASN A 1 195 ? 14.854 -8.390 -37.329 1.00 44.41 195 ASN A N 1
ATOM 1471 C CA . ASN A 1 195 ? 15.843 -8.440 -36.250 1.00 44.41 195 ASN A CA 1
ATOM 1472 C C . ASN A 1 195 ? 15.460 -7.661 -34.984 1.00 44.41 195 ASN A C 1
ATOM 1474 O O . ASN A 1 195 ? 15.920 -6.543 -34.772 1.00 44.41 195 ASN A O 1
ATOM 1478 N N . PHE A 1 196 ? 14.722 -8.313 -34.080 1.00 45.75 196 PHE A N 1
ATOM 1479 C CA . PHE A 1 196 ? 14.745 -7.933 -32.666 1.00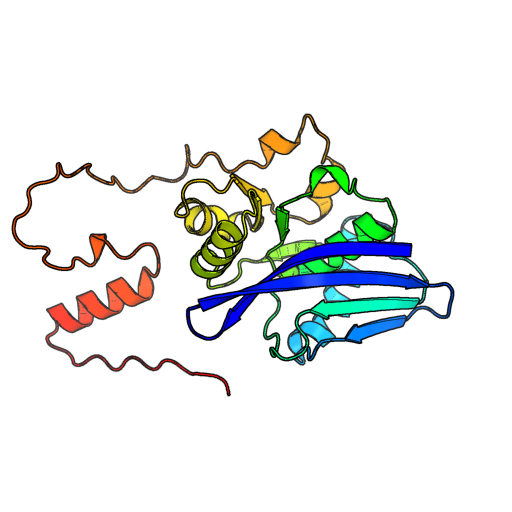 45.75 196 PHE A CA 1
ATOM 1480 C C . PHE A 1 196 ? 16.165 -8.152 -32.130 1.00 45.75 196 PHE A C 1
ATOM 1482 O O . PHE A 1 196 ? 16.530 -9.241 -31.691 1.00 45.75 196 PHE A O 1
ATOM 1489 N N . VAL A 1 197 ? 16.996 -7.120 -32.232 1.00 64.69 197 VAL A N 1
ATOM 1490 C CA . VAL A 1 197 ? 18.160 -6.979 -31.368 1.00 64.69 197 VAL A CA 1
ATOM 1491 C C . VAL A 1 197 ? 17.591 -6.460 -30.059 1.00 64.69 197 VAL A C 1
ATOM 1493 O O . VAL A 1 197 ? 17.112 -5.334 -30.021 1.00 64.69 197 VAL A O 1
ATOM 1496 N N . GLU A 1 198 ? 17.558 -7.305 -29.030 1.00 71.69 198 GLU A N 1
ATOM 1497 C CA . GLU A 1 198 ? 17.145 -6.890 -27.688 1.00 71.69 198 GLU A CA 1
ATOM 1498 C C . GLU A 1 198 ? 17.959 -5.648 -27.284 1.00 71.69 198 GLU A C 1
ATOM 1500 O O . GLU A 1 198 ? 19.190 -5.712 -27.207 1.00 71.69 198 GLU A O 1
ATOM 1505 N N . ASP A 1 199 ? 17.285 -4.513 -27.073 1.00 78.06 199 ASP A N 1
ATOM 1506 C CA . ASP A 1 199 ? 17.929 -3.245 -26.735 1.00 78.06 199 ASP A CA 1
ATOM 1507 C C . ASP A 1 199 ? 17.690 -2.913 -25.254 1.00 78.06 199 ASP A C 1
ATOM 1509 O O . ASP A 1 199 ? 16.615 -3.118 -24.687 1.00 78.06 199 ASP A O 1
ATOM 1513 N N . TYR A 1 200 ? 18.691 -2.323 -24.600 1.00 75.31 200 TYR A N 1
ATOM 1514 C CA . TYR A 1 200 ? 18.508 -1.715 -23.284 1.00 75.31 200 TYR A CA 1
ATOM 1515 C C . TYR A 1 200 ? 17.479 -0.581 -23.295 1.00 75.31 200 TYR A C 1
ATOM 1517 O O . TYR A 1 200 ? 16.978 -0.231 -22.222 1.00 75.31 200 TYR A O 1
ATOM 1525 N N . ALA A 1 201 ? 17.165 0.002 -24.453 1.00 74.94 201 ALA A N 1
ATOM 1526 C CA . ALA A 1 201 ? 16.054 0.932 -24.621 1.00 74.94 201 ALA A CA 1
ATOM 1527 C C . ALA A 1 201 ? 14.702 0.310 -24.215 1.00 74.94 201 ALA A C 1
ATOM 1529 O O . ALA A 1 201 ? 13.896 1.007 -23.600 1.00 74.94 201 ALA A O 1
ATOM 1530 N N . ASP A 1 202 ? 14.508 -0.998 -24.427 1.00 76.94 202 ASP A N 1
ATOM 1531 C CA . ASP A 1 202 ? 13.241 -1.704 -24.176 1.00 76.94 202 ASP A CA 1
ATOM 1532 C C . ASP A 1 202 ? 12.978 -1.992 -22.686 1.00 76.94 202 ASP A C 1
ATOM 1534 O O . ASP A 1 202 ? 11.844 -2.213 -22.255 1.00 76.94 202 ASP A O 1
ATOM 1538 N N . VAL A 1 203 ? 14.024 -1.993 -21.855 1.00 76.38 203 VAL A N 1
ATOM 1539 C CA . VAL A 1 203 ? 13.895 -2.224 -20.409 1.00 76.38 203 VAL A CA 1
ATOM 1540 C C . VAL A 1 203 ? 13.367 -0.951 -19.748 1.00 76.38 203 VAL A C 1
ATOM 1542 O O . VAL A 1 203 ? 14.075 0.037 -19.674 1.00 76.38 203 VAL A O 1
ATOM 1545 N N . ASN A 1 204 ? 12.162 -0.911 -19.196 1.00 69.88 204 ASN A N 1
ATOM 1546 C CA . ASN A 1 204 ? 11.701 0.317 -18.534 1.00 69.88 204 ASN A CA 1
ATOM 1547 C C . ASN A 1 204 ? 12.210 0.423 -17.078 1.00 69.88 204 ASN A C 1
ATOM 1549 O O . ASN A 1 204 ? 12.128 -0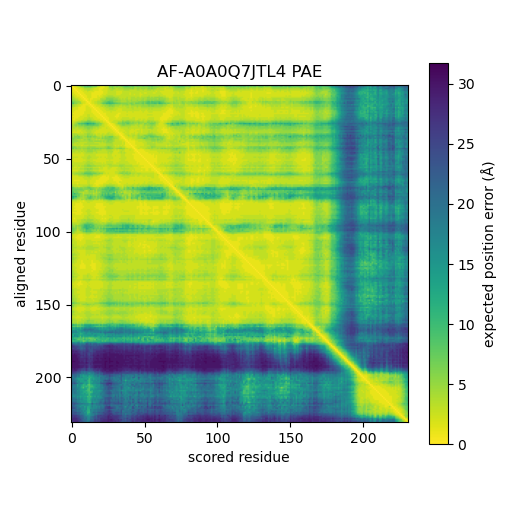.531 -16.306 1.00 69.88 204 ASN A O 1
ATOM 1553 N N . GLY A 1 205 ? 12.744 1.589 -16.688 1.00 72.31 205 GLY A N 1
ATOM 1554 C CA . GLY A 1 205 ? 13.295 1.840 -15.345 1.00 72.31 205 GLY A CA 1
ATOM 1555 C C . GLY A 1 205 ? 14.723 1.308 -15.115 1.00 72.31 205 GLY A C 1
ATOM 1556 O O . GLY A 1 205 ? 15.538 1.254 -16.036 1.00 72.31 205 GLY A O 1
ATOM 1557 N N . GLN A 1 206 ? 15.052 0.974 -13.855 1.00 76.62 206 GLN A N 1
ATOM 1558 C CA . GLN A 1 206 ? 16.334 0.371 -13.423 1.00 76.62 206 GLN A CA 1
ATOM 1559 C C . GLN A 1 206 ? 17.601 1.064 -13.970 1.00 76.62 206 GLN A C 1
ATOM 1561 O O . GLN A 1 206 ? 18.583 0.420 -14.348 1.00 76.62 206 GLN A O 1
ATOM 1566 N N . HIS A 1 207 ? 17.611 2.402 -13.988 1.00 79.06 207 HIS A N 1
ATOM 1567 C CA . HIS A 1 207 ? 18.678 3.197 -14.613 1.00 79.06 207 HIS A CA 1
ATOM 1568 C C . HIS A 1 207 ? 20.086 2.873 -14.093 1.00 79.06 207 HIS A C 1
ATOM 1570 O O . HIS A 1 207 ? 21.045 2.889 -14.863 1.00 79.06 207 HIS A O 1
ATOM 1576 N N . GLN A 1 208 ? 20.220 2.550 -12.803 1.00 78.44 208 GLN A N 1
ATOM 1577 C CA . GLN A 1 208 ? 21.508 2.174 -12.216 1.00 78.44 208 GLN A CA 1
ATOM 1578 C C . GLN A 1 208 ? 22.029 0.845 -12.774 1.00 78.44 208 GLN A C 1
ATOM 1580 O O . GLN A 1 208 ? 23.206 0.759 -13.119 1.00 78.44 208 GLN A O 1
ATOM 1585 N N . VAL A 1 209 ? 21.158 -0.158 -12.924 1.00 84.44 209 VAL A N 1
ATOM 1586 C CA . VAL A 1 209 ? 21.523 -1.474 -13.469 1.00 84.44 209 VAL A CA 1
ATOM 1587 C C . VAL A 1 209 ? 21.872 -1.355 -14.948 1.00 84.44 209 VAL A C 1
ATOM 1589 O O . VAL A 1 209 ? 22.936 -1.818 -15.351 1.00 84.44 209 VAL A O 1
ATOM 1592 N N . LYS A 1 210 ? 21.050 -0.645 -15.734 1.00 88.19 210 LYS A N 1
ATOM 1593 C CA . LYS A 1 210 ? 21.345 -0.357 -17.148 1.00 88.19 210 LYS A CA 1
ATOM 1594 C C . LYS A 1 210 ? 22.701 0.316 -17.318 1.00 88.19 210 LYS A C 1
ATOM 1596 O O . LYS A 1 210 ? 23.513 -0.100 -18.137 1.00 88.19 210 LYS A O 1
ATOM 1601 N N . ARG A 1 211 ? 22.966 1.357 -16.521 1.00 85.50 211 ARG A N 1
ATOM 1602 C CA . ARG A 1 211 ? 24.238 2.082 -16.556 1.00 85.50 211 ARG A CA 1
ATOM 1603 C C . ARG A 1 211 ? 25.406 1.179 -16.175 1.00 85.50 211 ARG A C 1
ATOM 1605 O O . ARG A 1 211 ? 26.422 1.213 -16.859 1.00 85.50 211 ARG A O 1
ATOM 1612 N N . ALA A 1 212 ? 25.270 0.370 -15.126 1.00 88.12 212 ALA A N 1
ATOM 1613 C CA . ALA A 1 212 ? 26.306 -0.576 -14.719 1.00 88.12 212 ALA A CA 1
ATOM 1614 C C . ALA A 1 212 ? 26.600 -1.608 -15.820 1.00 88.12 212 ALA A C 1
ATOM 1616 O O . ALA A 1 212 ? 27.766 -1.853 -16.126 1.00 88.12 212 ALA A O 1
ATOM 1617 N N . MET A 1 213 ? 25.560 -2.148 -16.463 1.00 88.88 213 MET A N 1
ATOM 1618 C CA . MET A 1 213 ? 25.693 -3.081 -17.582 1.00 88.88 213 MET A CA 1
ATOM 1619 C C . MET A 1 213 ? 26.368 -2.446 -18.797 1.00 88.88 213 MET A C 1
ATOM 1621 O O . MET A 1 213 ? 27.310 -3.023 -19.336 1.00 88.88 213 MET A O 1
ATOM 1625 N N . MET A 1 214 ? 25.954 -1.237 -19.187 1.00 88.75 214 MET A N 1
ATOM 1626 C CA . MET A 1 214 ? 26.577 -0.504 -20.293 1.00 88.75 214 MET A CA 1
ATOM 1627 C C . MET A 1 214 ? 28.054 -0.193 -20.023 1.00 88.75 214 MET A C 1
ATOM 1629 O O . MET A 1 214 ? 28.889 -0.381 -20.904 1.00 88.75 214 MET A O 1
ATOM 1633 N N . ILE A 1 215 ? 28.399 0.241 -18.803 1.00 90.12 215 ILE A N 1
ATOM 1634 C CA . ILE A 1 215 ? 29.792 0.508 -18.411 1.00 90.12 215 ILE A CA 1
ATOM 1635 C C . ILE A 1 215 ? 30.625 -0.774 -18.474 1.00 90.12 215 ILE A C 1
ATOM 1637 O O . ILE A 1 215 ? 31.733 -0.756 -19.007 1.00 90.12 215 ILE A O 1
ATOM 1641 N N . ALA A 1 216 ? 30.104 -1.884 -17.951 1.00 93.06 216 ALA A N 1
ATOM 1642 C CA . ALA A 1 216 ? 30.814 -3.155 -17.977 1.00 93.06 216 ALA A CA 1
ATOM 1643 C C . ALA A 1 216 ? 31.000 -3.678 -19.409 1.00 93.06 216 ALA A C 1
ATOM 1645 O O . ALA A 1 216 ? 32.104 -4.092 -19.750 1.00 93.06 216 ALA A O 1
ATOM 1646 N N . ALA A 1 217 ? 29.984 -3.576 -20.271 1.00 89.25 217 ALA A N 1
ATOM 1647 C CA . ALA A 1 217 ? 30.101 -3.934 -21.683 1.00 89.25 217 ALA A CA 1
ATOM 1648 C C . ALA A 1 217 ? 31.144 -3.068 -22.415 1.00 89.25 217 ALA A C 1
ATOM 1650 O O . ALA A 1 217 ? 32.018 -3.607 -23.092 1.00 89.25 217 ALA A O 1
ATOM 1651 N N . ALA A 1 218 ? 31.115 -1.741 -22.228 1.00 93.81 218 ALA A N 1
ATOM 1652 C CA . ALA A 1 218 ? 32.074 -0.816 -22.839 1.00 93.81 218 ALA A CA 1
ATOM 1653 C C . ALA A 1 218 ? 33.515 -1.036 -22.343 1.00 93.81 218 ALA A C 1
ATOM 1655 O O . ALA A 1 218 ? 34.465 -0.914 -23.113 1.00 93.81 218 ALA A O 1
ATOM 1656 N N . GLY A 1 219 ? 33.677 -1.375 -21.062 1.00 93.06 219 GLY A N 1
ATOM 1657 C CA . GLY A 1 219 ? 34.967 -1.693 -20.447 1.00 93.06 219 GLY A CA 1
ATOM 1658 C C . GLY A 1 219 ? 35.436 -3.136 -20.658 1.00 93.06 219 GLY A C 1
ATOM 1659 O O . GLY A 1 219 ? 36.497 -3.496 -20.151 1.00 93.06 219 GLY A O 1
ATOM 1660 N N . MET A 1 220 ? 34.661 -3.969 -21.364 1.00 90.50 220 MET A N 1
ATOM 1661 C CA . MET A 1 220 ? 34.891 -5.416 -21.494 1.00 90.50 220 MET A CA 1
ATOM 1662 C C . MET A 1 220 ? 35.082 -6.118 -20.133 1.00 90.50 220 MET A C 1
ATOM 1664 O O . MET A 1 220 ? 35.914 -7.012 -19.973 1.00 90.50 220 MET A O 1
ATOM 1668 N N . HIS A 1 221 ? 34.324 -5.689 -19.124 1.00 92.12 221 HIS A N 1
ATOM 1669 C CA . HIS A 1 221 ? 34.320 -6.261 -17.783 1.00 92.12 221 HIS A CA 1
ATOM 1670 C C . HIS A 1 221 ? 33.244 -7.337 -17.641 1.00 92.12 221 HIS A C 1
ATOM 1672 O O . HIS A 1 221 ? 32.146 -7.230 -18.185 1.00 92.12 221 HIS A O 1
ATOM 1678 N N . ASN A 1 222 ? 33.543 -8.360 -16.841 1.00 87.31 222 ASN A N 1
ATOM 1679 C CA . ASN A 1 222 ? 32.560 -9.372 -16.475 1.00 87.31 222 ASN A CA 1
ATOM 1680 C C . ASN A 1 222 ? 31.534 -8.785 -15.497 1.00 87.31 222 ASN A C 1
ATOM 1682 O O . ASN A 1 222 ? 31.898 -8.070 -14.562 1.00 87.31 222 ASN A O 1
ATOM 1686 N N . ILE A 1 223 ? 30.264 -9.138 -15.681 1.00 86.56 223 ILE A N 1
ATOM 1687 C CA . ILE A 1 223 ? 29.178 -8.789 -14.763 1.00 86.56 223 ILE A CA 1
ATOM 1688 C C . ILE A 1 223 ? 28.798 -10.031 -13.969 1.00 86.56 223 ILE A C 1
ATOM 1690 O O . ILE A 1 223 ? 28.589 -11.101 -14.537 1.00 86.56 223 ILE A O 1
ATOM 1694 N N . LEU A 1 224 ? 28.648 -9.868 -12.658 1.00 85.56 224 LEU A N 1
ATOM 1695 C CA . LEU A 1 224 ? 27.990 -10.842 -11.801 1.00 85.56 224 LEU A CA 1
ATOM 1696 C C . LEU A 1 224 ? 26.697 -10.217 -11.272 1.00 85.56 224 LEU A C 1
ATOM 1698 O O . LEU A 1 224 ? 26.741 -9.279 -10.479 1.00 85.56 224 LEU A O 1
ATOM 1702 N N . LEU A 1 225 ? 25.551 -10.732 -11.715 1.00 79.69 225 LEU A N 1
ATOM 1703 C CA . LEU A 1 225 ? 24.251 -10.378 -11.149 1.00 79.69 225 LEU A CA 1
ATOM 1704 C C . LEU A 1 225 ? 23.943 -11.299 -9.975 1.00 79.69 225 LEU A C 1
ATOM 1706 O O . LEU A 1 225 ? 23.817 -12.511 -10.136 1.00 79.69 225 LEU A O 1
ATOM 1710 N N . LEU A 1 226 ? 23.817 -10.708 -8.792 1.00 75.50 226 LEU A N 1
ATOM 1711 C CA . LEU A 1 226 ? 23.418 -11.408 -7.579 1.00 75.50 226 LEU A CA 1
ATOM 1712 C C . LEU A 1 226 ? 21.964 -11.060 -7.265 1.00 75.50 226 LEU A C 1
ATOM 1714 O O . LEU A 1 226 ? 21.673 -10.007 -6.703 1.00 75.50 226 LEU A O 1
ATOM 1718 N N . CYS A 1 227 ? 21.049 -11.957 -7.626 1.00 59.25 227 CYS A N 1
ATOM 1719 C CA . CYS A 1 227 ? 19.668 -11.905 -7.159 1.00 59.25 227 CYS A CA 1
ATOM 1720 C C . CYS A 1 227 ? 19.578 -12.668 -5.836 1.00 59.25 227 CYS A C 1
ATOM 1722 O O . CYS A 1 227 ? 19.599 -13.900 -5.817 1.00 59.25 227 CYS A O 1
ATOM 1724 N N . TYR A 1 228 ? 19.494 -11.945 -4.720 1.00 52.97 228 TYR A N 1
ATOM 1725 C CA . TYR A 1 228 ? 19.193 -12.568 -3.437 1.00 52.97 228 TYR A CA 1
ATOM 1726 C C . TYR A 1 228 ? 17.714 -12.956 -3.412 1.00 52.97 228 TYR A C 1
ATOM 1728 O O . TYR A 1 228 ? 16.844 -12.116 -3.209 1.00 52.97 228 TYR A O 1
ATOM 1736 N N . ASN A 1 229 ? 17.431 -14.245 -3.600 1.00 45.88 229 ASN A N 1
ATOM 1737 C CA . ASN A 1 229 ? 16.204 -14.822 -3.066 1.00 45.88 229 ASN A CA 1
ATOM 1738 C C . ASN A 1 229 ? 16.392 -14.915 -1.549 1.00 45.88 229 ASN A C 1
ATOM 1740 O O . ASN A 1 229 ? 17.061 -15.835 -1.073 1.00 45.88 229 ASN A O 1
ATOM 1744 N N . CYS A 1 230 ? 15.835 -13.963 -0.796 1.00 39.94 230 CYS A N 1
ATOM 1745 C CA . CYS A 1 230 ? 15.533 -14.213 0.611 1.00 39.94 230 CYS A CA 1
ATOM 1746 C C . CYS A 1 230 ? 14.579 -15.415 0.647 1.00 39.94 230 CYS A C 1
ATOM 1748 O O . CYS A 1 230 ? 13.452 -15.339 0.163 1.00 39.94 230 CYS A O 1
ATOM 1750 N N . LYS A 1 231 ? 15.094 -16.562 1.096 1.00 38.56 231 LYS A N 1
ATOM 1751 C CA . LYS A 1 231 ? 14.302 -17.752 1.419 1.00 38.56 231 LYS A CA 1
ATOM 1752 C C . LYS A 1 231 ? 13.737 -17.626 2.829 1.00 38.56 231 LYS A C 1
ATOM 1754 O O . LYS A 1 231 ? 14.498 -17.190 3.721 1.00 38.56 231 LYS A O 1
#

Sequence (231 aa):
MYGKVMSACLQGIEGQTIEVEVDISSGLPQINLVGLPDSAIRESVERVRSSIKNCGYTFPMDRITVNLAPADLRKEGSSFDLAIAIGILITTGQVPMDSFLHTLFLGELALDGSLRPIPGVLSMAHAAKKLGIKRVCLPLANAPEAALIEGIEVCAITNLSDFKSWNNQSQHEYIFNGINYERGELSTISADEHNFVEDYADVNGQHQVKRAMMIAAAGMHNILLLCYNCK

pLDDT: mean 83.81, std 15.69, range [35.59, 96.38]

Foldseek 3Di:
DKFWAKAWDDQQLAIDIKIKIKDWDADAQDEAEAQAEDPQVVVLVLLLVLQCVLLPHDQDRTYMYIYIPPSVDHHDDQFCSFVNSVRRCCVVVVFPRVLCVLEYGTFHAGSNQFTDADPNLLNNLQNSVVVVRAEYEHAQVCQVSSPVDPRHFYFHDGGPNLRNPDDPVCSVVRTDPVPPPPPPDPPPDPDDPDDPPPDPVPDPDPVVVSVVVVVCVVVVHDDDDDRDSPD

Radius of gyration: 19.6 Å; Cα contacts (8 Å, |Δi|>4): 424; chains: 1; bounding box: 52×36×65 Å

Secondary structure (DSSP, 8-state):
-EEEEEEEEEETTEEEEEEEEEEEESSSSEEEEES-B-HHHHHHHHHHHHHHHHTTPPPP-SEEEEEEESTTSPB-SSTTHHHHHHHHHHHTTSS-GGGGTTEEE--EE-TTSBEEP-S-HHHHHHHHHHTT--EEEEEGGGHHHHTTSTT-EEEEESBGGGGGS-STTTGGGSB---SSS------------S-----GGGS-S-HHHHHHHHHHHHTT-----------

Sol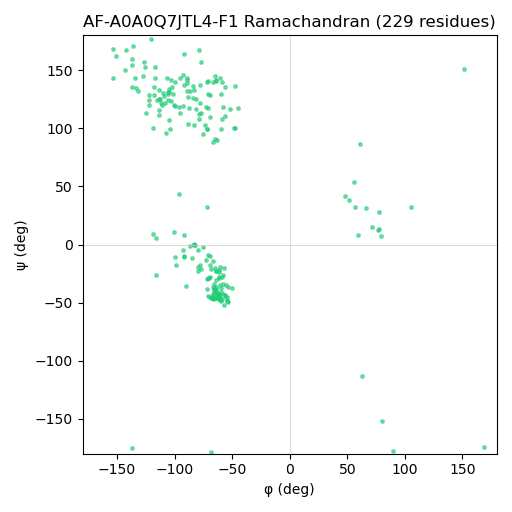vent-accessible surface area (backbone atoms only — not comparable to full-atom values): 12954 Å² total; per-residue (Å²): 77,73,26,75,38,35,28,47,43,74,59,84,82,44,31,43,71,28,43,37,35,26,40,46,43,91,52,71,69,44,81,46,84,44,30,52,64,39,69,54,44,61,58,35,51,62,26,35,53,37,11,42,42,63,46,70,47,88,71,81,76,31,25,34,39,39,39,38,36,62,56,89,48,77,48,74,57,52,36,51,31,43,30,54,43,49,17,50,33,35,40,71,66,78,36,71,61,82,82,49,64,56,32,32,26,41,15,25,50,38,52,70,15,38,44,38,71,59,84,65,47,47,33,28,50,49,39,36,43,77,74,67,33,45,30,38,39,31,17,49,85,39,38,73,54,39,57,70,41,80,89,43,47,39,32,33,41,57,38,65,47,61,56,74,70,57,42,94,80,46,53,66,76,33,46,60,76,64,81,85,50,86,70,71,82,76,74,84,74,74,95,66,99,71,75,90,68,89,50,79,84,76,54,84,71,64,63,67,58,55,50,51,52,52,51,27,61,75,67,74,44,90,84,82,87,83,82,82,72,87,124

Mean predicted aligned error: 10.06 Å